Protein AF-0000000079083498 (afdb_homodimer)

Radius of gyration: 36.33 Å; Cα contacts (8 Å, |Δi|>4): 344; chains: 2; bounding box: 51×145×104 Å

Structure (mmCIF, N/CA/C/O backbone):
data_AF-0000000079083498-model_v1
#
loop_
_entity.id
_entity.type
_entity.pdbx_description
1 polymer 'Uncharacterized protein'
#
loop_
_atom_site.group_PDB
_atom_site.id
_atom_site.type_symbol
_atom_site.label_atom_id
_atom_site.label_alt_id
_atom_site.label_comp_id
_atom_site.label_asym_id
_atom_site.label_entity_id
_atom_site.label_seq_id
_atom_site.pdbx_PDB_ins_code
_atom_site.Cartn_x
_atom_site.Cartn_y
_atom_site.Cartn_z
_atom_site.occupancy
_atom_site.B_iso_or_equiv
_atom_site.auth_seq_id
_atom_site.auth_comp_id
_atom_site.auth_asym_id
_atom_site.auth_atom_id
_atom_site.pdbx_PDB_model_num
ATOM 1 N N . MET A 1 1 ? -8.578 -81.062 51.438 1 26.62 1 MET A N 1
ATOM 2 C CA . MET A 1 1 ? -9.453 -81 50.25 1 26.62 1 MET A CA 1
ATOM 3 C C . MET A 1 1 ? -9.383 -79.625 49.562 1 26.62 1 MET A C 1
ATOM 5 O O . MET A 1 1 ? -9.828 -79.5 48.438 1 26.62 1 MET A O 1
ATOM 9 N N . ASN A 1 2 ? -9.086 -78.562 50.344 1 31.36 2 ASN A N 1
ATOM 10 C CA . ASN A 1 2 ? -9.75 -77.312 49.969 1 31.36 2 ASN A CA 1
ATOM 11 C C . ASN A 1 2 ? -9.039 -76.625 48.812 1 31.36 2 ASN A C 1
ATOM 13 O O . ASN A 1 2 ? -8.109 -75.875 49 1 31.36 2 ASN A O 1
ATOM 17 N N . VAL A 1 3 ? -8.711 -77.312 47.531 1 40.12 3 VAL A N 1
ATOM 18 C CA . VAL A 1 3 ? -8.086 -77.125 46.219 1 40.12 3 VAL A CA 1
ATOM 19 C C . VAL A 1 3 ? -8.922 -76.125 45.406 1 40.12 3 VAL A C 1
ATOM 21 O O . VAL A 1 3 ? -8.578 -75.812 44.281 1 40.12 3 VAL A O 1
ATOM 24 N N . VAL A 1 4 ? -10.273 -75.938 45.719 1 30.28 4 VAL A N 1
ATOM 25 C CA . VAL A 1 4 ? -11.305 -75.5 44.781 1 30.28 4 VAL A CA 1
ATOM 26 C C . VAL A 1 4 ? -11.109 -74.062 44.469 1 30.28 4 VAL A C 1
ATOM 28 O O . VAL A 1 4 ? -11.508 -73.562 43.406 1 30.28 4 VAL A O 1
ATOM 31 N N . ARG A 1 5 ? -10.766 -73.188 45.438 1 35.62 5 ARG A N 1
ATOM 32 C CA . ARG A 1 5 ? -11.141 -71.75 45.312 1 35.62 5 ARG A CA 1
ATOM 33 C C . ARG A 1 5 ? -10.336 -71.062 44.219 1 35.62 5 ARG A C 1
ATOM 35 O O . ARG A 1 5 ? -10.453 -69.875 44.031 1 35.62 5 ARG A O 1
ATOM 42 N N . ILE A 1 6 ? -9.266 -71.75 43.75 1 33.59 6 ILE A N 1
ATOM 43 C CA . ILE A 1 6 ? -8.289 -71 42.938 1 33.59 6 ILE A CA 1
ATOM 44 C C . ILE A 1 6 ? -8.906 -70.625 41.594 1 33.59 6 ILE A C 1
ATOM 46 O O . ILE A 1 6 ? -8.375 -69.75 40.906 1 33.59 6 ILE A O 1
ATOM 50 N N . ARG A 1 7 ? -9.961 -71.5 41.156 1 30.45 7 ARG A N 1
ATOM 51 C CA . ARG A 1 7 ? -10.234 -71.5 39.719 1 30.45 7 ARG A CA 1
ATOM 52 C C . ARG A 1 7 ? -10.945 -70.25 39.281 1 30.45 7 ARG A C 1
ATOM 54 O O . ARG A 1 7 ? -11.031 -69.938 38.094 1 30.45 7 ARG A O 1
ATOM 61 N N . HIS A 1 8 ? -11.773 -69.75 40.25 1 34.97 8 HIS A N 1
ATOM 62 C CA . HIS A 1 8 ? -12.812 -68.875 39.688 1 34.97 8 HIS A CA 1
ATOM 63 C C . HIS A 1 8 ? -12.211 -67.562 39.094 1 34.97 8 HIS A C 1
ATOM 65 O O . HIS A 1 8 ? -12.938 -66.75 38.594 1 34.97 8 HIS A O 1
ATOM 71 N N . ILE A 1 9 ? -10.961 -67.312 39.375 1 37.31 9 ILE A N 1
ATOM 72 C CA . ILE A 1 9 ? -10.5 -65.938 39.094 1 37.31 9 ILE A CA 1
ATOM 73 C C . ILE A 1 9 ? -10.523 -65.688 37.594 1 37.31 9 ILE A C 1
ATOM 75 O O . ILE A 1 9 ? -10.398 -64.562 37.125 1 37.31 9 ILE A O 1
ATOM 79 N N . MET A 1 10 ? -10.602 -66.812 36.781 1 35.62 10 MET A N 1
ATOM 80 C CA . MET A 1 10 ? -10.203 -66.625 35.406 1 35.62 10 MET A CA 1
ATOM 81 C C . MET A 1 10 ? -11.242 -65.812 34.656 1 35.62 10 MET A C 1
ATOM 83 O O . MET A 1 10 ? -10.945 -65.25 33.594 1 35.62 10 MET A O 1
ATOM 87 N N . GLU A 1 11 ? -12.578 -66.062 34.969 1 35.19 11 GLU A N 1
ATOM 88 C CA . GLU A 1 11 ? -13.523 -65.812 33.875 1 35.19 11 GLU A CA 1
ATOM 89 C C . GLU A 1 11 ? -13.633 -64.312 33.625 1 35.19 11 GLU A C 1
ATOM 91 O O . GLU A 1 11 ? -14 -63.875 32.5 1 35.19 11 GLU A O 1
ATOM 96 N N . MET A 1 12 ? -13.523 -63.531 34.625 1 32.88 12 MET A N 1
ATOM 97 C CA . MET A 1 12 ? -14.164 -62.25 34.438 1 32.88 12 MET A CA 1
ATOM 98 C C . MET A 1 12 ? -13.406 -61.438 33.406 1 32.88 12 MET A C 1
ATOM 100 O O . MET A 1 12 ? -13.758 -60.281 33.125 1 32.88 12 MET A O 1
ATOM 104 N N . ARG A 1 13 ? -12.156 -61.75 33.125 1 33.09 13 ARG A N 1
ATOM 105 C CA . ARG A 1 13 ? -11.461 -60.719 32.375 1 33.09 13 ARG A CA 1
ATOM 106 C C . ARG A 1 13 ? -12.078 -60.531 31 1 33.09 13 ARG A C 1
ATOM 108 O O . ARG A 1 13 ? -11.609 -59.719 30.203 1 33.09 13 ARG A O 1
ATOM 115 N N . ARG A 1 14 ? -12.883 -61.594 30.625 1 33.03 14 ARG A N 1
ATOM 116 C CA . ARG A 1 14 ? -13.156 -61.594 29.188 1 33.03 14 ARG A CA 1
ATOM 117 C C . ARG A 1 14 ? -13.859 -60.312 28.75 1 33.03 14 ARG A C 1
ATOM 119 O O . ARG A 1 14 ? -13.914 -60 27.562 1 33.03 14 ARG A O 1
ATOM 126 N N . ALA A 1 15 ? -14.812 -59.844 29.703 1 33.03 15 ALA A N 1
ATOM 127 C CA . ALA A 1 15 ? -15.859 -59.125 28.984 1 33.03 15 ALA A CA 1
ATOM 128 C C . ALA A 1 15 ? -15.273 -57.969 28.172 1 33.03 15 ALA A C 1
ATOM 130 O O . ALA A 1 15 ? -15.672 -57.75 27.016 1 33.03 15 ALA A O 1
ATOM 131 N N . SER A 1 16 ? -15.07 -56.875 28.891 1 31.83 16 SER A N 1
ATOM 132 C CA . SER A 1 16 ? -15.555 -55.625 28.312 1 31.83 16 SER A CA 1
ATOM 133 C C . SER A 1 16 ? -14.703 -55.219 27.125 1 31.83 16 SER A C 1
ATOM 135 O O . SER A 1 16 ? -13.594 -54.688 27.297 1 31.83 16 SER A O 1
ATOM 137 N N . LYS A 1 17 ? -14.398 -56.094 26.219 1 32.5 17 LYS A N 1
ATOM 138 C CA . LYS A 1 17 ? -13.742 -55.719 24.969 1 32.5 17 LYS A CA 1
ATOM 139 C C . LYS A 1 17 ? -14.398 -54.469 24.359 1 32.5 17 LYS A C 1
ATOM 141 O O . LYS A 1 17 ? -15.531 -54.531 23.891 1 32.5 17 LYS A O 1
ATOM 146 N N . ALA A 1 18 ? -14.461 -53.344 25.172 1 40.38 18 ALA A N 1
ATOM 147 C CA . ALA A 1 18 ? -14.992 -52.156 24.5 1 40.38 18 ALA A CA 1
ATOM 148 C C . ALA A 1 18 ? -14.516 -52.094 23.047 1 40.38 18 ALA A C 1
ATOM 150 O O . ALA A 1 18 ? -13.414 -52.562 22.734 1 40.38 18 ALA A O 1
ATOM 151 N N . PRO A 1 19 ? -15.484 -52.219 22.047 1 39.81 19 PRO A N 1
ATOM 152 C CA . PRO A 1 19 ? -15.195 -52.125 20.625 1 39.81 19 PRO A CA 1
ATOM 153 C C . PRO A 1 19 ? -14.156 -51.062 20.281 1 39.81 19 PRO A C 1
ATOM 155 O O . PRO A 1 19 ? -13.961 -50.125 21.062 1 39.81 19 PRO A O 1
ATOM 158 N N . PRO A 1 20 ? -13.141 -51.5 19.5 1 41.72 20 PRO A N 1
ATOM 159 C CA . PRO A 1 20 ? -12.094 -50.594 19 1 41.72 20 PRO A CA 1
ATOM 160 C C . PRO A 1 20 ? -12.617 -49.219 18.641 1 41.72 20 PRO A C 1
ATOM 162 O O . PRO A 1 20 ? -13.742 -49.094 18.141 1 41.72 20 PRO A O 1
ATOM 165 N N . LEU A 1 21 ? -12.453 -48.188 19.656 1 43.69 21 LEU A N 1
ATOM 166 C CA . LEU A 1 21 ? -12.68 -46.781 19.344 1 43.69 21 LEU A CA 1
ATOM 167 C C . LEU A 1 21 ? -12.367 -46.5 17.875 1 43.69 21 LEU A C 1
ATOM 169 O O . LEU A 1 21 ? -11.367 -47 17.344 1 43.69 21 LEU A O 1
ATOM 173 N N . LEU A 1 22 ? -13.484 -46.656 16.984 1 40.31 22 LEU A N 1
ATOM 174 C CA . LEU A 1 22 ? -13.344 -46.219 15.602 1 40.31 22 LEU A CA 1
ATOM 175 C C . LEU A 1 22 ? -12.352 -45.062 15.492 1 40.31 22 LEU A C 1
ATOM 177 O O . LEU A 1 22 ? -12.25 -44.219 16.406 1 40.31 22 LEU A O 1
ATOM 181 N N . PRO A 1 23 ? -11.219 -45.344 14.812 1 40.56 23 PRO A N 1
ATOM 182 C CA . PRO A 1 23 ? -10.266 -44.281 14.609 1 40.56 23 PRO A CA 1
ATOM 183 C C . PRO A 1 23 ? -10.945 -42.906 14.3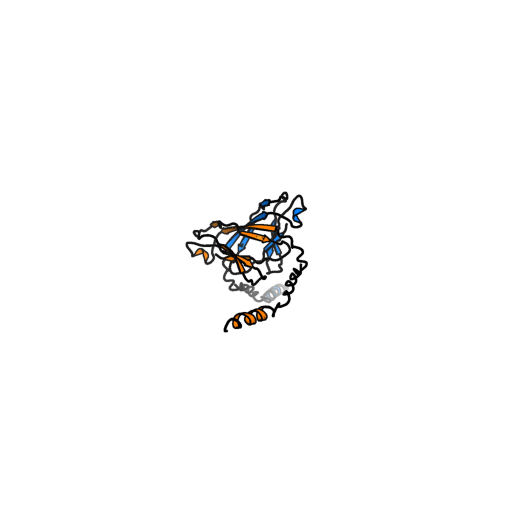75 1 40.56 23 PRO A C 1
ATOM 185 O O . PRO A 1 23 ? -12.086 -42.875 13.906 1 40.56 23 PRO A O 1
ATOM 188 N N . PRO A 1 24 ? -10.766 -41.906 15.352 1 41.75 24 PRO A N 1
ATOM 189 C CA . PRO A 1 24 ? -11.344 -40.594 14.992 1 41.75 24 PRO A CA 1
ATOM 190 C C . PRO A 1 24 ? -11.32 -40.344 13.492 1 41.75 24 PRO A C 1
ATOM 192 O O . PRO A 1 24 ? -10.461 -40.875 12.781 1 41.75 24 PRO A O 1
ATOM 195 N N . LYS A 1 25 ? -12.477 -40.281 12.789 1 36.28 25 LYS A N 1
ATOM 196 C CA . LYS A 1 25 ? -12.594 -39.781 11.414 1 36.28 25 LYS A CA 1
ATOM 197 C C . LYS A 1 25 ? -11.531 -38.75 11.102 1 36.28 25 LYS A C 1
ATOM 199 O O . LYS A 1 25 ? -11.328 -37.812 11.891 1 36.28 25 LYS A O 1
ATOM 204 N N . LEU A 1 26 ? -10.492 -39.188 10.367 1 35.59 26 LEU A N 1
ATOM 205 C CA . LEU A 1 26 ? -9.664 -38.156 9.727 1 35.59 26 LEU A CA 1
ATOM 206 C C . LEU A 1 26 ? -10.484 -36.906 9.398 1 35.59 26 LEU A C 1
ATOM 208 O O . LEU A 1 26 ? -11.562 -37 8.812 1 35.59 26 LEU A O 1
ATOM 212 N N . LYS A 1 27 ? -10.711 -36.062 10.422 1 34.84 27 LYS A N 1
ATOM 213 C CA . LYS A 1 27 ? -11.18 -34.75 10.008 1 34.84 27 LYS A CA 1
ATOM 214 C C . LYS A 1 27 ? -10.828 -34.5 8.547 1 34.84 27 LYS A C 1
ATOM 216 O O . LYS A 1 27 ? -9.664 -34.562 8.156 1 34.84 27 LYS A O 1
ATOM 221 N N . ASN A 1 28 ? -11.625 -35.094 7.656 1 30.83 28 ASN A N 1
ATOM 222 C CA . ASN A 1 28 ? -11.578 -34.562 6.301 1 30.83 28 ASN A CA 1
ATOM 223 C C . ASN A 1 28 ? -11.102 -33.125 6.289 1 30.83 28 ASN A C 1
ATOM 225 O O . ASN A 1 28 ? -11.656 -32.281 7 1 30.83 28 ASN A O 1
ATOM 229 N N . CYS A 1 29 ? -9.883 -33.031 6.387 1 34.56 29 CYS A N 1
ATOM 230 C CA . CYS A 1 29 ? -9.422 -31.734 5.926 1 34.56 29 CYS A CA 1
ATOM 231 C C . CYS A 1 29 ? -10.398 -31.141 4.918 1 34.56 29 CYS A C 1
ATOM 233 O O . CYS A 1 29 ? -10.57 -31.672 3.824 1 34.56 29 CYS A O 1
ATOM 235 N N . ASP A 1 30 ? -11.805 -31.062 5.141 1 32.91 30 ASP A N 1
ATOM 236 C CA . ASP A 1 30 ? -12.477 -30.078 4.301 1 32.91 30 ASP A CA 1
ATOM 237 C C . ASP A 1 30 ? -11.461 -29.188 3.58 1 32.91 30 ASP A C 1
ATOM 239 O O . ASP A 1 30 ? -10.82 -28.328 4.199 1 32.91 30 ASP A O 1
ATOM 243 N N . SER A 1 31 ? -10.562 -29.75 2.916 1 34.78 31 SER A N 1
ATOM 244 C CA . SER A 1 31 ? -9.828 -29.219 1.774 1 34.78 31 SER A CA 1
ATOM 245 C C . SER A 1 31 ? -10.633 -28.156 1.039 1 34.78 31 SER A C 1
ATOM 247 O O . SER A 1 31 ? -11.484 -28.484 0.211 1 34.78 31 SER A O 1
ATOM 249 N N . SER A 1 32 ? -11.719 -27.625 1.645 1 36.66 32 SER A N 1
ATOM 250 C CA . SER A 1 32 ? -12.258 -26.422 1.021 1 36.66 32 SER A CA 1
ATOM 251 C C . SER A 1 32 ? -11.375 -25.953 -0.131 1 36.66 32 SER A C 1
ATOM 253 O O . SER A 1 32 ? -10.148 -25.938 -0.012 1 36.66 32 SER A O 1
ATOM 255 N N . ASP A 1 33 ? -11.648 -26.375 -1.291 1 39.56 33 ASP A N 1
ATOM 256 C CA . ASP A 1 33 ? -11.18 -25.906 -2.596 1 39.56 33 ASP A CA 1
ATOM 257 C C . ASP A 1 33 ? -10.445 -24.578 -2.479 1 39.56 33 ASP A C 1
ATOM 259 O O . ASP A 1 33 ? -11.055 -23.516 -2.604 1 39.56 33 ASP A O 1
ATOM 263 N N . ARG A 1 34 ? -10.141 -24.297 -1.425 1 43.47 34 ARG A N 1
ATOM 264 C CA . ARG A 1 34 ? -9.172 -23.203 -1.295 1 43.47 34 ARG A CA 1
ATOM 265 C C . ARG A 1 34 ? -8.188 -23.219 -2.459 1 43.47 34 ARG A C 1
ATOM 267 O O . ARG A 1 34 ? -7.176 -23.922 -2.422 1 43.47 34 ARG A O 1
ATOM 274 N N . ARG A 1 35 ? -8.68 -23.703 -3.555 1 46.38 35 ARG A N 1
ATOM 275 C CA . ARG A 1 35 ? -7.84 -23.328 -4.684 1 46.38 35 ARG A CA 1
ATOM 276 C C . ARG A 1 35 ? -6.723 -22.391 -4.242 1 46.38 35 ARG A C 1
ATOM 278 O O . ARG A 1 35 ? -6.992 -21.312 -3.682 1 46.38 35 ARG A O 1
ATOM 285 N N . SER A 1 36 ? -5.793 -23.031 -3.316 1 57.19 36 SER A N 1
ATOM 286 C CA . SER A 1 36 ? -4.574 -22.359 -2.902 1 57.19 36 SER A CA 1
ATOM 287 C C . SER A 1 36 ? -4.375 -21.062 -3.678 1 57.19 36 SER A C 1
ATOM 289 O O . SER A 1 36 ? -3.936 -21.078 -4.828 1 57.19 36 SER A O 1
ATOM 291 N N . ALA A 1 37 ? -5.387 -20.312 -3.406 1 69.94 37 ALA A N 1
ATOM 292 C CA . ALA A 1 37 ? -5.25 -19.031 -4.09 1 69.94 37 ALA A CA 1
ATOM 293 C C . ALA A 1 37 ? -3.781 -18.625 -4.211 1 69.94 37 ALA A C 1
ATOM 295 O O . ALA A 1 37 ? -3.014 -18.766 -3.258 1 69.94 37 ALA A O 1
ATOM 296 N N . ILE A 1 38 ? -3.279 -18.75 -5.27 1 83.25 38 ILE A N 1
ATOM 297 C CA . ILE A 1 38 ? -1.931 -18.297 -5.59 1 83.25 38 ILE A CA 1
ATOM 298 C C . ILE A 1 38 ? -1.66 -16.953 -4.91 1 83.25 38 ILE A C 1
ATOM 300 O O . ILE A 1 38 ? -2.465 -16.031 -5.016 1 83.25 38 ILE A O 1
ATOM 304 N N . LYS A 1 39 ? -0.786 -17.062 -3.947 1 88.94 39 LYS A N 1
ATOM 305 C CA . LYS A 1 39 ? -0.353 -15.836 -3.277 1 88.94 39 LYS A CA 1
ATOM 306 C C . LYS A 1 39 ? 1.054 -15.438 -3.717 1 88.94 39 LYS A C 1
ATOM 308 O O . LYS A 1 39 ? 1.92 -16.297 -3.896 1 88.94 39 LYS A O 1
ATOM 313 N N . ASP A 1 40 ? 1.193 -14.281 -3.994 1 92.44 40 ASP A N 1
ATOM 314 C CA . ASP A 1 40 ? 2.51 -13.695 -4.234 1 92.44 40 ASP A CA 1
ATOM 315 C C . ASP A 1 40 ? 3.012 -12.945 -3 1 92.44 40 ASP A C 1
ATOM 317 O O . ASP A 1 40 ? 2.244 -12.688 -2.07 1 92.44 40 ASP A O 1
ATOM 321 N N . ILE A 1 41 ? 4.277 -12.75 -2.945 1 94.5 41 ILE A N 1
ATOM 322 C CA . ILE A 1 41 ? 4.824 -11.938 -1.866 1 94.5 41 ILE A CA 1
ATOM 323 C C . ILE A 1 41 ? 5.012 -10.5 -2.346 1 94.5 41 ILE A C 1
ATOM 325 O O . ILE A 1 41 ? 5.715 -10.25 -3.328 1 94.5 41 ILE A O 1
ATOM 329 N N . LEU A 1 42 ? 4.375 -9.578 -1.701 1 95.88 42 LEU A N 1
ATOM 330 C CA . LEU A 1 42 ? 4.445 -8.156 -2.012 1 95.88 42 LEU A CA 1
ATOM 331 C C . LEU A 1 42 ? 5.238 -7.402 -0.948 1 95.88 42 LEU A C 1
ATOM 333 O O . LEU A 1 42 ? 4.887 -7.438 0.234 1 95.88 42 LEU A O 1
ATOM 337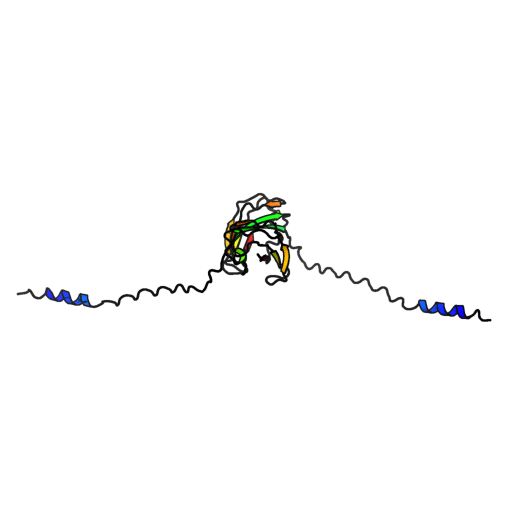 N N . ASP A 1 43 ? 6.34 -6.809 -1.335 1 96.62 43 ASP A N 1
ATOM 338 C CA . ASP A 1 43 ? 7.109 -5.906 -0.484 1 96.62 43 ASP A CA 1
ATOM 339 C C . ASP A 1 43 ? 6.703 -4.453 -0.713 1 96.62 43 ASP A C 1
ATOM 341 O O . ASP A 1 43 ? 6.668 -3.984 -1.854 1 96.62 43 ASP A O 1
ATOM 345 N N . ILE A 1 44 ? 6.422 -3.75 0.352 1 97.5 44 ILE A N 1
ATOM 346 C CA . ILE A 1 44 ? 5.934 -2.375 0.313 1 97.5 44 ILE A CA 1
ATOM 347 C C . ILE A 1 44 ? 6.902 -1.464 1.062 1 97.5 44 ILE A C 1
ATOM 349 O O . ILE A 1 44 ? 7.16 -1.661 2.252 1 97.5 44 ILE A O 1
ATOM 353 N N . HIS A 1 45 ? 7.418 -0.572 0.38 1 96.94 45 HIS A N 1
ATOM 354 C CA . HIS A 1 45 ? 8.195 0.508 0.974 1 96.94 45 HIS A CA 1
ATOM 355 C C . HIS A 1 45 ? 7.414 1.816 0.974 1 96.94 45 HIS A C 1
ATOM 357 O O . HIS A 1 45 ? 6.84 2.201 -0.047 1 96.94 45 HIS A O 1
ATOM 363 N N . LEU A 1 46 ? 7.418 2.498 2.094 1 97 46 LEU A N 1
ATOM 364 C CA . LEU A 1 46 ? 6.621 3.713 2.24 1 97 46 LEU A CA 1
ATOM 365 C C . LEU A 1 46 ? 7.516 4.914 2.525 1 97 46 LEU A C 1
ATOM 367 O O . LEU A 1 46 ? 8.492 4.805 3.27 1 97 46 LEU A O 1
ATOM 371 N N . SER A 1 47 ? 7.16 5.973 1.974 1 96.19 47 SER A N 1
ATOM 372 C CA . SER A 1 47 ? 7.738 7.266 2.334 1 96.19 47 SER A CA 1
ATOM 373 C C . SER A 1 47 ? 6.664 8.344 2.434 1 96.19 47 SER A C 1
ATOM 375 O O . SER A 1 47 ? 5.684 8.32 1.684 1 96.19 47 SER A O 1
ATOM 377 N N . LEU A 1 48 ? 6.898 9.227 3.309 1 94.38 48 LEU A N 1
ATOM 378 C CA . LEU A 1 48 ? 5.957 10.32 3.518 1 94.38 48 LEU A CA 1
ATOM 379 C C . LEU A 1 48 ? 6.613 11.664 3.227 1 94.38 48 LEU A C 1
ATOM 381 O O . LEU A 1 48 ? 7.777 11.875 3.576 1 94.38 48 LEU A O 1
ATOM 385 N N . ARG A 1 49 ? 5.801 12.445 2.592 1 89.88 49 ARG A N 1
ATOM 386 C CA . ARG A 1 49 ? 6.242 13.82 2.363 1 89.88 49 ARG A CA 1
ATOM 387 C C . ARG A 1 49 ? 5.188 14.812 2.826 1 89.88 49 ARG A C 1
ATOM 389 O O . ARG A 1 49 ? 4.004 14.484 2.914 1 89.88 49 ARG A O 1
ATOM 396 N N . ASN A 1 50 ? 5.723 15.914 3.246 1 83.38 50 ASN A N 1
ATOM 397 C CA . ASN A 1 50 ? 4.859 17.016 3.631 1 83.38 50 ASN A CA 1
ATOM 398 C C . ASN A 1 50 ? 3.826 16.594 4.672 1 83.38 50 ASN A C 1
ATOM 400 O O . ASN A 1 50 ? 2.627 16.812 4.484 1 83.38 50 ASN A O 1
ATOM 404 N N . ILE A 1 51 ? 4.383 16.062 5.703 1 85.75 51 ILE A N 1
ATOM 405 C CA . ILE A 1 51 ? 3.477 15.562 6.734 1 85.75 51 ILE A CA 1
ATOM 406 C C . ILE A 1 51 ? 2.764 16.734 7.402 1 85.75 51 ILE A C 1
ATOM 408 O O . ILE A 1 51 ? 3.408 17.672 7.898 1 85.75 51 ILE A O 1
ATOM 412 N N . ARG A 1 52 ? 1.558 16.688 7.441 1 84.12 52 ARG A N 1
ATOM 413 C CA . ARG A 1 52 ? 0.736 17.75 8.008 1 84.12 52 ARG A CA 1
ATOM 414 C C . ARG A 1 52 ? -0.197 17.219 9.086 1 84.12 52 ARG A C 1
ATOM 416 O O . ARG A 1 52 ? -0.742 17.984 9.883 1 84.12 52 ARG A O 1
ATOM 423 N N . SER A 1 53 ? -0.34 15.945 9.086 1 83.5 53 SER A N 1
ATOM 424 C CA . SER A 1 53 ? -1.228 15.328 10.062 1 83.5 53 SER A CA 1
ATOM 425 C C . SER A 1 53 ? -0.707 15.531 11.484 1 83.5 53 SER A C 1
ATOM 427 O O . SER A 1 53 ? 0.272 16.25 11.695 1 83.5 53 SER A O 1
ATOM 429 N N . ASP A 1 54 ? -1.425 14.969 12.422 1 81.19 54 ASP A N 1
ATOM 430 C CA . ASP A 1 54 ? -1.066 15.078 13.828 1 81.19 54 ASP A CA 1
ATOM 431 C C . ASP A 1 54 ? 0.365 14.602 14.07 1 81.19 54 ASP A C 1
ATOM 433 O O . ASP A 1 54 ? 0.993 14.992 15.062 1 81.19 54 ASP A O 1
ATOM 437 N N . ALA A 1 55 ? 0.835 13.844 13.133 1 82 55 ALA A N 1
ATOM 438 C CA . ALA A 1 55 ? 2.199 13.336 13.25 1 82 55 ALA A CA 1
ATOM 439 C C . ALA A 1 55 ? 3.217 14.469 13.141 1 82 55 ALA A C 1
ATOM 441 O O . ALA A 1 55 ? 4.344 14.344 13.625 1 82 55 ALA A O 1
ATOM 442 N N . ALA A 1 56 ? 2.807 15.477 12.547 1 85.88 56 ALA A N 1
ATOM 443 C CA . ALA A 1 56 ? 3.711 16.594 12.305 1 85.88 56 ALA A CA 1
ATOM 444 C C . ALA A 1 56 ? 4.133 17.25 13.617 1 85.88 56 ALA A C 1
ATOM 446 O O . ALA A 1 56 ? 5.176 17.906 13.688 1 85.88 56 ALA A O 1
ATOM 447 N N . LEU A 1 57 ? 3.365 17.047 14.594 1 87.88 57 LEU A N 1
ATOM 448 C CA . LEU A 1 57 ? 3.578 17.75 15.852 1 87.88 57 LEU A CA 1
ATOM 449 C C . LEU A 1 57 ? 4.547 16.984 16.75 1 87.88 57 LEU A C 1
ATOM 451 O O . LEU A 1 57 ? 5.02 17.516 17.75 1 87.88 57 LEU A O 1
ATOM 455 N N . SER A 1 58 ? 4.887 15.797 16.344 1 90.5 58 SER A N 1
ATOM 456 C CA . SER A 1 58 ? 5.746 14.953 17.156 1 90.5 58 SER A CA 1
ATOM 457 C C . SER A 1 58 ? 7.199 15.031 16.703 1 90.5 58 SER A C 1
ATOM 459 O O . SER A 1 58 ? 7.477 15.102 15.508 1 90.5 58 SER A O 1
ATOM 461 N N . LYS A 1 59 ? 8.109 15.008 17.672 1 92.75 59 LYS A N 1
ATOM 462 C CA . LYS A 1 59 ? 9.539 15.016 17.359 1 92.75 59 LYS A CA 1
ATOM 463 C C . LYS A 1 59 ? 9.977 13.672 16.781 1 92.75 59 LYS A C 1
ATOM 465 O O . LYS A 1 59 ? 10.938 13.609 16.016 1 92.75 59 LYS A O 1
ATOM 470 N N . SER A 1 60 ? 9.273 12.664 17.188 1 94.44 60 SER A N 1
ATOM 471 C CA . SER A 1 60 ? 9.586 11.32 16.734 1 94.44 60 SER A CA 1
ATOM 472 C C . SER A 1 60 ? 8.328 10.531 16.422 1 94.44 60 SER A C 1
ATOM 474 O O . SER A 1 60 ? 7.262 10.797 16.984 1 94.44 60 SER A O 1
ATOM 476 N N . LEU A 1 61 ? 8.523 9.664 15.5 1 94.19 61 LEU A N 1
ATOM 477 C CA . LEU A 1 61 ? 7.406 8.844 15.039 1 94.19 61 LEU A CA 1
ATOM 478 C C . LEU A 1 61 ? 7.793 7.375 14.977 1 94.19 61 LEU A C 1
ATOM 480 O O . LEU A 1 61 ? 8.977 7.035 15.055 1 94.19 61 LEU A O 1
ATOM 484 N N . MET A 1 62 ? 6.875 6.535 14.953 1 95.69 62 MET A N 1
ATOM 485 C CA . MET A 1 62 ? 6.965 5.125 14.594 1 95.69 62 MET A CA 1
ATOM 486 C C . MET A 1 62 ? 5.867 4.738 13.609 1 95.69 62 MET A C 1
ATOM 488 O O . MET A 1 62 ? 4.844 5.418 13.516 1 95.69 62 MET A O 1
ATOM 492 N N . CYS A 1 63 ? 6.156 3.77 12.883 1 95.69 63 CYS A N 1
ATOM 493 C CA . CYS A 1 63 ? 5.164 3.283 11.938 1 95.69 63 CYS A CA 1
ATOM 494 C C . CYS A 1 63 ? 4.734 1.86 12.273 1 95.69 63 CYS A C 1
ATOM 496 O O . CYS A 1 63 ? 5.578 0.988 12.492 1 95.69 63 CYS A O 1
ATOM 498 N N . LEU A 1 64 ? 3.477 1.634 12.398 1 97.19 64 LEU A N 1
ATOM 499 C CA . LEU A 1 64 ? 2.877 0.316 12.578 1 97.19 64 LEU A CA 1
ATOM 500 C C . LEU A 1 64 ? 2.096 -0.1 11.336 1 97.19 64 LEU A C 1
ATOM 502 O O . LEU A 1 64 ? 1.332 0.695 10.789 1 97.19 64 LEU A O 1
ATOM 506 N N . PHE A 1 65 ? 2.303 -1.295 10.914 1 97.81 65 PHE A N 1
ATOM 507 C CA . PHE A 1 65 ? 1.695 -1.852 9.711 1 97.81 65 PHE A CA 1
ATOM 508 C C . PHE A 1 65 ? 0.884 -3.098 10.039 1 97.81 65 PHE A C 1
ATOM 510 O O . PHE A 1 65 ? 1.418 -4.066 10.586 1 97.81 65 PHE A O 1
ATOM 517 N N . TYR A 1 66 ? -0.423 -2.992 9.68 1 97.25 66 TYR A N 1
ATOM 518 C CA . TYR A 1 66 ? -1.352 -4.062 10.016 1 97.25 66 TYR A CA 1
ATOM 519 C C . TYR A 1 66 ? -1.964 -4.672 8.766 1 97.25 66 TYR A C 1
ATOM 521 O O . TYR A 1 66 ? -2.109 -3.994 7.742 1 97.25 66 TYR A O 1
ATOM 529 N N . GLU A 1 67 ? -2.309 -5.852 8.789 1 96.75 67 GLU A N 1
ATOM 530 C CA . GLU A 1 67 ? -3.145 -6.527 7.805 1 96.75 67 GLU A CA 1
ATOM 531 C C . GLU A 1 67 ? -4.414 -7.078 8.445 1 96.75 67 GLU A C 1
ATOM 533 O O . GLU A 1 67 ? -4.391 -7.547 9.586 1 96.75 67 GLU A O 1
ATOM 538 N N . SER A 1 68 ? -5.477 -7.027 7.715 1 95.88 68 SER A N 1
ATOM 539 C CA . SER A 1 68 ? -6.715 -7.598 8.227 1 95.88 68 SER A CA 1
ATOM 540 C C . SER A 1 68 ? -6.781 -9.102 7.969 1 95.88 68 SER A C 1
ATOM 542 O O . SER A 1 68 ? -6.418 -9.562 6.887 1 95.88 68 SER A O 1
ATOM 544 N N . GLU A 1 69 ? -7.207 -9.789 8.938 1 91.25 69 GLU A N 1
ATOM 545 C CA . GLU A 1 69 ? -7.391 -11.227 8.789 1 91.25 69 GLU A CA 1
ATOM 546 C C . GLU A 1 69 ? -8.852 -11.57 8.547 1 91.25 69 GLU A C 1
ATOM 548 O O . GLU A 1 69 ? -9.188 -12.734 8.297 1 91.25 69 GLU A O 1
ATOM 553 N N . GLY A 1 70 ? -9.766 -10.609 8.641 1 86.12 70 GLY A N 1
ATOM 554 C CA . GLY A 1 70 ? -11.188 -10.906 8.547 1 86.12 70 GLY A CA 1
ATOM 555 C C . GLY A 1 70 ? -11.93 -9.961 7.625 1 86.12 70 GLY A C 1
ATOM 556 O O . GLY A 1 70 ? -13.141 -9.773 7.77 1 86.12 70 GLY A O 1
ATOM 557 N N . GLY A 1 71 ? -11.273 -9.242 6.812 1 85.44 71 GLY A N 1
ATOM 558 C CA . GLY A 1 71 ? -11.961 -8.32 5.922 1 85.44 71 GLY A CA 1
ATOM 559 C C . GLY A 1 71 ? -11.727 -6.867 6.273 1 85.44 71 GLY A C 1
ATOM 560 O O . GLY A 1 71 ? -10.641 -6.504 6.742 1 85.44 71 GLY A O 1
ATOM 561 N N . ARG A 1 72 ? -12.719 -5.984 6.156 1 84 72 ARG A N 1
ATOM 562 C CA . ARG A 1 72 ? -12.539 -4.535 6.215 1 84 72 ARG A CA 1
ATOM 563 C C . ARG A 1 72 ? -12.406 -4.059 7.656 1 84 72 ARG A C 1
ATOM 565 O O . ARG A 1 72 ? -11.789 -3.023 7.918 1 84 72 ARG A O 1
ATOM 572 N N . ASN A 1 73 ? -13 -4.883 8.508 1 85.56 73 ASN A N 1
ATOM 573 C CA . ASN A 1 73 ? -13.039 -4.375 9.875 1 85.56 73 ASN A CA 1
ATOM 574 C C . ASN A 1 73 ? -12.117 -5.168 10.797 1 85.56 73 ASN A C 1
ATOM 576 O O . ASN A 1 73 ? -12.164 -5.012 12.016 1 85.56 73 ASN A O 1
ATOM 580 N N . GLY A 1 74 ? -11.281 -5.949 10.227 1 88.44 74 GLY A N 1
ATOM 581 C CA . GLY A 1 74 ? -10.367 -6.73 11.047 1 88.44 74 GLY A CA 1
ATOM 582 C C . GLY A 1 74 ? -10.836 -8.156 11.273 1 88.44 74 GLY A C 1
ATOM 583 O O . GLY A 1 74 ? -11.648 -8.68 10.5 1 88.44 74 GLY A O 1
ATOM 584 N N . PRO A 1 75 ? -10.461 -8.852 12.414 1 95.56 75 PRO A N 1
ATOM 585 C CA . PRO A 1 75 ? -9.414 -8.359 13.32 1 95.56 75 PRO A CA 1
ATOM 586 C C . PRO A 1 75 ? -8.125 -7.988 12.586 1 95.56 75 PRO A C 1
ATOM 588 O O . PRO A 1 75 ? -7.855 -8.516 11.5 1 95.56 75 PRO A O 1
ATOM 591 N N . TRP A 1 76 ? -7.336 -7.035 13.195 1 95.75 76 TRP A N 1
ATOM 592 C CA . TRP A 1 76 ? -6.094 -6.52 12.625 1 95.75 76 TRP A CA 1
ATOM 593 C C . TRP A 1 76 ? -4.887 -7.234 13.219 1 95.75 76 TRP A C 1
ATOM 595 O O . TRP A 1 76 ? -4.797 -7.41 14.438 1 95.75 76 TRP A O 1
ATOM 605 N N . LYS A 1 77 ? -4.012 -7.66 12.367 1 97.12 77 LYS A N 1
ATOM 606 C CA . LYS A 1 77 ? -2.748 -8.289 12.75 1 97.12 77 LYS A CA 1
ATOM 607 C C . LYS A 1 77 ? -1.568 -7.359 12.477 1 97.12 77 LYS A C 1
ATOM 609 O O . LYS A 1 77 ? -1.386 -6.891 11.352 1 97.12 77 LYS A O 1
ATOM 614 N N . LEU A 1 78 ? -0.765 -7.152 13.531 1 97.25 78 LEU A N 1
ATOM 615 C CA . LEU A 1 78 ? 0.457 -6.375 13.352 1 97.25 78 LEU A CA 1
ATOM 616 C C . LEU A 1 78 ? 1.486 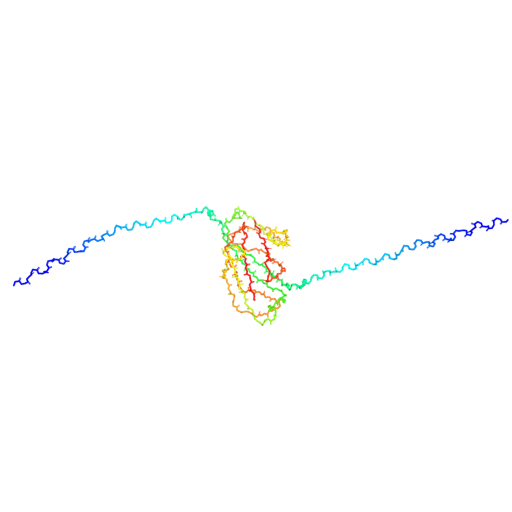-7.16 12.539 1 97.25 78 LEU A C 1
ATOM 618 O O . LEU A 1 78 ? 1.926 -8.234 12.961 1 97.25 78 LEU A O 1
ATOM 622 N N . ILE A 1 79 ? 1.834 -6.59 11.422 1 96.31 79 ILE A N 1
ATOM 623 C CA . ILE A 1 79 ? 2.83 -7.234 10.57 1 96.31 79 ILE A CA 1
ATOM 624 C C . ILE A 1 79 ? 4.227 -6.754 10.961 1 96.31 79 ILE A C 1
ATOM 626 O O . ILE A 1 79 ? 5.156 -7.559 11.07 1 96.31 79 ILE A O 1
ATOM 630 N N . SER A 1 80 ? 4.34 -5.477 11.086 1 96.12 80 SER A N 1
ATOM 631 C CA . SER A 1 80 ? 5.641 -4.898 11.406 1 96.12 80 SER A CA 1
ATOM 632 C C . SER A 1 80 ? 5.492 -3.541 12.086 1 96.12 80 SER A C 1
ATOM 634 O O . SER A 1 80 ? 4.547 -2.801 11.812 1 96.12 80 SER A O 1
ATOM 636 N N . GLY A 1 81 ? 6.402 -3.262 13.008 1 95.44 81 GLY A N 1
ATOM 637 C CA . GLY A 1 81 ? 6.598 -1.957 13.625 1 95.44 81 GLY A CA 1
ATOM 638 C C . GLY A 1 81 ? 8.031 -1.469 13.539 1 95.44 81 GLY A C 1
ATOM 639 O O . GLY A 1 81 ? 8.969 -2.236 13.766 1 95.44 81 GLY A O 1
ATOM 640 N N . THR A 1 82 ? 8.094 -0.265 13.07 1 96.12 82 THR A N 1
ATOM 641 C CA . THR A 1 82 ? 9.445 0.271 13 1 96.12 82 THR A CA 1
ATOM 642 C C . THR A 1 82 ? 9.93 0.707 14.375 1 96.12 82 THR A C 1
ATOM 644 O O . THR A 1 82 ? 9.133 0.872 15.297 1 96.12 82 THR A O 1
ATOM 647 N N . ASP A 1 83 ? 11.211 0.857 14.461 1 95.31 83 ASP A N 1
ATOM 648 C CA . ASP A 1 83 ? 11.742 1.659 15.562 1 95.31 83 ASP A CA 1
ATOM 649 C C . ASP A 1 83 ? 11.328 3.121 15.422 1 95.31 83 ASP A C 1
ATOM 651 O O . ASP A 1 83 ? 10.836 3.537 14.375 1 95.31 83 ASP A O 1
ATOM 655 N N . THR A 1 84 ? 11.391 3.84 16.516 1 95.56 84 THR A N 1
ATOM 656 C CA . THR A 1 84 ? 11.125 5.273 16.469 1 95.56 84 THR A CA 1
ATOM 657 C C . THR A 1 84 ? 12.125 5.98 15.57 1 95.56 84 THR A C 1
ATOM 659 O O . THR A 1 84 ? 13.312 5.633 15.555 1 95.56 84 THR A O 1
ATOM 662 N N . PHE A 1 85 ? 11.711 6.949 14.789 1 94.12 85 PHE A N 1
ATOM 663 C CA . PHE A 1 85 ? 12.555 7.762 13.922 1 94.12 85 PHE A CA 1
ATOM 664 C C . PHE A 1 85 ? 12.195 9.234 14.047 1 94.12 85 PHE A C 1
ATOM 666 O O . PHE A 1 85 ? 11.078 9.578 14.43 1 94.12 85 PHE A O 1
ATOM 673 N N . PRO A 1 86 ? 13.117 10.07 13.844 1 92.69 86 PRO A N 1
ATOM 674 C CA . PRO A 1 86 ? 12.828 11.5 13.945 1 92.69 86 PRO A CA 1
ATOM 675 C C . PRO A 1 86 ? 11.812 11.969 12.898 1 92.69 86 PRO A C 1
ATOM 677 O O . PRO A 1 86 ? 11.812 11.477 11.766 1 92.69 86 PRO A O 1
ATOM 680 N N . ASN A 1 87 ? 11.008 12.812 13.336 1 90.56 87 ASN A N 1
ATOM 681 C CA . ASN A 1 87 ? 10.062 13.453 12.422 1 90.56 87 ASN A CA 1
ATOM 682 C C . ASN A 1 87 ? 10.734 14.539 11.594 1 90.56 87 ASN A C 1
ATOM 684 O O . ASN A 1 87 ? 11.477 15.359 12.125 1 90.56 87 ASN A O 1
ATOM 688 N N . CYS A 1 88 ? 10.43 14.477 10.25 1 86.88 88 CYS A N 1
ATOM 689 C CA . CYS A 1 88 ? 10.938 15.453 9.297 1 86.88 88 CYS A CA 1
ATOM 690 C C . CYS A 1 88 ? 9.898 15.758 8.219 1 86.88 88 CYS A C 1
ATOM 692 O O . CYS A 1 88 ? 8.797 15.219 8.25 1 86.88 88 CYS A O 1
ATOM 694 N N . SER A 1 89 ? 10.211 16.766 7.461 1 84.81 89 SER A N 1
ATOM 695 C CA . SER A 1 89 ? 9.312 17.156 6.379 1 84.81 89 SER A CA 1
ATOM 696 C C . SER A 1 89 ? 9.133 16.031 5.371 1 84.81 89 SER A C 1
ATOM 698 O O . SER A 1 89 ? 8.078 15.891 4.754 1 84.81 89 SER A O 1
ATOM 700 N N . ALA A 1 90 ? 10.203 15.266 5.199 1 89.19 90 ALA A N 1
ATOM 701 C CA . ALA A 1 90 ? 10.172 14.086 4.34 1 89.19 90 ALA A CA 1
ATOM 702 C C . ALA A 1 90 ? 10.734 12.859 5.066 1 89.19 90 ALA A C 1
ATOM 704 O O . ALA A 1 90 ? 11.859 12.891 5.566 1 89.19 90 ALA A O 1
ATOM 705 N N . ILE A 1 91 ? 9.883 11.836 5.094 1 93 91 ILE A N 1
ATOM 706 C CA . ILE A 1 91 ? 10.25 10.672 5.887 1 93 91 ILE A CA 1
ATOM 707 C C . ILE A 1 91 ? 10.297 9.43 4.996 1 93 91 ILE A C 1
ATOM 709 O O . ILE A 1 91 ? 9.32 9.109 4.316 1 93 91 ILE A O 1
ATOM 713 N N . ASP A 1 92 ? 11.422 8.789 5.004 1 93.19 92 ASP A N 1
ATOM 714 C CA . ASP A 1 92 ? 11.523 7.434 4.473 1 93.19 92 ASP A CA 1
ATOM 715 C C . ASP A 1 92 ? 11.344 6.398 5.582 1 93.19 92 ASP A C 1
ATOM 717 O O . ASP A 1 92 ? 12.188 6.277 6.473 1 93.19 92 ASP A O 1
ATOM 721 N N . ILE A 1 93 ? 10.312 5.688 5.516 1 93.94 93 ILE A N 1
ATOM 722 C CA . ILE A 1 93 ? 10.07 4.688 6.551 1 93.94 93 ILE A CA 1
ATOM 723 C C . ILE A 1 93 ? 11.055 3.529 6.387 1 93.94 93 ILE A C 1
ATOM 725 O O . ILE A 1 93 ? 11.117 2.904 5.324 1 93.94 93 ILE A O 1
ATOM 729 N N . PRO A 1 94 ? 11.844 3.252 7.391 1 88.12 94 PRO A N 1
ATOM 730 C CA . PRO A 1 94 ? 12.992 2.357 7.25 1 88.12 94 PRO A CA 1
ATOM 731 C C . PRO A 1 94 ? 12.586 0.902 7.031 1 88.12 94 PRO A C 1
ATOM 733 O O . PRO A 1 94 ? 13.383 0.098 6.547 1 88.12 94 PRO A O 1
ATOM 736 N N . ASP A 1 95 ? 11.438 0.441 7.227 1 89.12 95 ASP A N 1
ATOM 737 C CA . ASP A 1 95 ? 11.078 -0.97 7.113 1 89.12 95 ASP A CA 1
ATOM 738 C C . ASP A 1 95 ? 10.398 -1.258 5.781 1 89.12 95 ASP A C 1
ATOM 740 O O . ASP A 1 95 ? 9.82 -0.358 5.164 1 89.12 95 ASP A O 1
ATOM 744 N N . VAL A 1 96 ? 10.672 -2.469 5.281 1 91.88 96 VAL A N 1
ATOM 745 C CA . VAL A 1 96 ? 9.883 -3.033 4.191 1 91.88 96 VAL A CA 1
ATOM 746 C C . VAL A 1 96 ? 8.773 -3.912 4.762 1 91.88 96 VAL A C 1
ATOM 748 O O . VAL A 1 96 ? 9.016 -4.734 5.648 1 91.88 96 VAL A O 1
ATOM 751 N N . PHE A 1 97 ? 7.613 -3.701 4.332 1 96.12 97 PHE A N 1
ATOM 752 C CA . PHE A 1 97 ? 6.48 -4.5 4.789 1 96.12 97 PHE A CA 1
ATOM 753 C C . PHE A 1 97 ? 6.133 -5.578 3.768 1 96.12 97 PHE A C 1
ATOM 755 O O . PHE A 1 97 ? 5.734 -5.27 2.643 1 96.12 97 PHE A O 1
ATOM 762 N N . SER A 1 98 ? 6.273 -6.797 4.215 1 96.56 98 SER A N 1
ATOM 763 C CA . SER A 1 98 ? 6.035 -7.918 3.312 1 96.56 98 SER A CA 1
ATOM 764 C C . SER A 1 98 ? 4.723 -8.625 3.643 1 96.56 98 SER A C 1
ATOM 766 O O . SER A 1 98 ? 4.484 -8.992 4.793 1 96.56 98 SER A O 1
ATOM 768 N N . ILE A 1 99 ? 3.932 -8.812 2.637 1 95.62 99 ILE A N 1
ATOM 769 C CA . ILE A 1 99 ? 2.666 -9.508 2.855 1 95.62 99 ILE A CA 1
ATOM 770 C C . ILE A 1 99 ? 2.447 -10.539 1.756 1 95.62 99 ILE A C 1
ATOM 772 O O . ILE A 1 99 ? 3.01 -10.43 0.665 1 95.62 99 ILE A O 1
ATOM 776 N N . GLU A 1 100 ? 1.703 -11.586 2.074 1 93.31 100 GLU A N 1
ATOM 777 C CA . GLU A 1 100 ? 1.133 -12.438 1.037 1 93.31 100 GLU A CA 1
ATOM 778 C C . GLU A 1 100 ? -0.043 -11.758 0.345 1 93.31 100 GLU A C 1
ATOM 780 O O . GLU A 1 100 ? -0.967 -11.281 1.007 1 93.31 100 GLU A O 1
ATOM 785 N N . TYR A 1 101 ? 0.028 -11.695 -0.921 1 92.06 101 TYR A N 1
ATOM 786 C CA . TYR A 1 101 ? -0.911 -10.852 -1.656 1 92.06 101 TYR A CA 1
ATOM 787 C C . TYR A 1 101 ? -1.594 -11.641 -2.768 1 92.06 101 TYR A C 1
ATOM 789 O O . TYR A 1 101 ? -0.943 -12.406 -3.486 1 92.06 101 TYR A O 1
ATOM 797 N N . MET A 1 102 ? -2.861 -11.414 -2.859 1 91.31 102 MET A N 1
ATOM 798 C CA . MET A 1 102 ? -3.701 -11.922 -3.939 1 91.31 102 MET A CA 1
ATOM 799 C C . MET A 1 102 ? -4.285 -10.781 -4.762 1 91.31 102 MET A C 1
ATOM 801 O O . MET A 1 102 ? -5.137 -10.031 -4.277 1 91.31 102 MET A O 1
ATOM 805 N N . PHE A 1 103 ? -4.027 -10.68 -6.055 1 89.5 103 PHE A N 1
ATOM 806 C CA . PHE A 1 103 ? -4.406 -9.547 -6.887 1 89.5 103 PHE A CA 1
ATOM 807 C C . PHE A 1 103 ? -5.91 -9.523 -7.117 1 89.5 103 PHE A C 1
ATOM 809 O O . PHE A 1 103 ? -6.48 -8.469 -7.422 1 89.5 103 PHE A O 1
ATOM 816 N N . GLU A 1 104 ? -6.531 -10.57 -6.914 1 84.75 104 GLU A N 1
ATOM 817 C CA . GLU A 1 104 ? -7.945 -10.688 -7.258 1 84.75 104 GLU A CA 1
ATOM 818 C C . GLU A 1 104 ? -8.828 -10.406 -6.047 1 84.75 104 GLU A C 1
ATOM 820 O O . GLU A 1 104 ? -10.055 -10.391 -6.16 1 84.75 104 GLU A O 1
ATOM 825 N N . ARG A 1 105 ? -8.156 -10.109 -4.941 1 88.12 105 ARG A N 1
ATOM 826 C CA . ARG A 1 105 ? -8.93 -9.922 -3.717 1 88.12 105 ARG A CA 1
ATOM 827 C C . ARG A 1 105 ? -8.555 -8.617 -3.025 1 88.12 105 ARG A C 1
ATOM 829 O O . ARG A 1 105 ? -7.379 -8.266 -2.949 1 88.12 105 ARG A O 1
ATOM 836 N N . PRO A 1 106 ? -9.633 -7.914 -2.584 1 90.94 106 PRO A N 1
ATOM 837 C CA . PRO A 1 106 ? -9.289 -6.793 -1.708 1 90.94 106 PRO A CA 1
ATOM 838 C C . PRO A 1 106 ? -8.625 -7.234 -0.409 1 90.94 106 PRO A C 1
ATOM 840 O O . PRO A 1 106 ? -9.062 -8.203 0.216 1 90.94 106 PRO A O 1
ATOM 843 N N . GLN A 1 107 ? -7.582 -6.629 -0.094 1 93.06 107 GLN A N 1
ATOM 844 C CA . GLN A 1 107 ? -6.824 -6.957 1.11 1 93.06 107 GLN A CA 1
ATOM 845 C C . GLN A 1 107 ? -6.555 -5.711 1.945 1 93.06 107 GLN A C 1
ATOM 847 O O . GLN A 1 107 ? -5.59 -4.984 1.69 1 93.06 107 GLN A O 1
ATOM 852 N N . PRO A 1 108 ? -7.395 -5.477 2.959 1 94.5 108 PRO A N 1
ATOM 853 C CA . PRO A 1 108 ? -7.234 -4.277 3.783 1 94.5 108 PRO A CA 1
ATOM 854 C C . PRO A 1 108 ? -5.914 -4.262 4.551 1 94.5 108 PRO A C 1
ATOM 856 O O . PRO A 1 108 ? -5.547 -5.262 5.172 1 94.5 108 PRO A O 1
ATOM 859 N N . ILE A 1 109 ? -5.262 -3.143 4.406 1 95.94 109 ILE A N 1
ATOM 860 C CA . ILE A 1 109 ? -4.055 -2.85 5.176 1 95.94 109 ILE A CA 1
ATOM 861 C C . ILE A 1 109 ? -4.238 -1.542 5.945 1 95.94 109 ILE A C 1
ATOM 863 O O . ILE A 1 109 ? -5.004 -0.671 5.523 1 95.94 109 ILE A O 1
ATOM 867 N N . ARG A 1 110 ? -3.543 -1.479 7.09 1 95.38 110 ARG A N 1
ATOM 868 C CA . ARG A 1 110 ? -3.613 -0.282 7.922 1 95.38 110 ARG A CA 1
ATOM 869 C C . ARG A 1 110 ? -2.221 0.163 8.359 1 95.38 110 ARG A C 1
ATOM 871 O O . ARG A 1 110 ? -1.392 -0.663 8.742 1 95.38 110 ARG A O 1
ATOM 878 N N . VAL A 1 111 ? -2.033 1.474 8.117 1 95.5 111 VAL A N 1
ATOM 879 C CA . VAL A 1 111 ? -0.775 2.084 8.539 1 95.5 111 VAL A CA 1
ATOM 880 C C . VAL A 1 111 ? -1.044 3.137 9.609 1 95.5 111 VAL A C 1
ATOM 882 O O . VAL A 1 111 ? -1.939 3.971 9.453 1 95.5 111 VAL A O 1
ATOM 885 N N . GLU A 1 112 ? -0.315 3.088 10.656 1 93.12 112 GLU A N 1
ATOM 886 C CA . GLU A 1 112 ? -0.378 4.09 11.719 1 93.12 112 GLU A CA 1
ATOM 887 C C . GLU A 1 112 ? 0.978 4.758 11.93 1 93.12 112 GLU A C 1
ATOM 889 O O . GLU A 1 112 ? 2.02 4.109 11.805 1 93.12 112 GLU A O 1
ATOM 894 N N . LEU A 1 113 ? 0.812 6.055 12.258 1 92.06 113 LEU A N 1
ATOM 895 C CA . LEU A 1 113 ? 2.018 6.816 12.562 1 92.06 113 LEU A CA 1
ATOM 896 C C . LEU A 1 113 ? 1.951 7.387 13.977 1 92.06 113 LEU A C 1
ATOM 898 O O . LEU A 1 113 ? 0.933 7.957 14.375 1 92.06 113 LEU A O 1
ATOM 902 N N . MET B 1 1 ? -37.281 64.438 -54.781 1 26.33 1 MET B N 1
ATOM 903 C CA . MET B 1 1 ? -37.938 64.438 -53.469 1 26.33 1 MET B CA 1
ATOM 904 C C . MET B 1 1 ? -37.281 63.469 -52.5 1 26.33 1 MET B C 1
ATOM 906 O O . MET B 1 1 ? -37.438 63.594 -51.281 1 26.33 1 MET B O 1
ATOM 910 N N . ASN B 1 2 ? -36.719 62.312 -53.031 1 29.62 2 ASN B N 1
ATOM 911 C CA . ASN B 1 2 ? -36.906 61.125 -52.25 1 29.62 2 ASN B CA 1
ATOM 912 C C . ASN B 1 2 ? -35.844 61 -51.156 1 29.62 2 ASN B C 1
ATOM 914 O O . ASN B 1 2 ? -34.812 60.312 -51.344 1 29.62 2 ASN B O 1
ATOM 918 N N . VAL B 1 3 ? -35.375 62.094 -50.344 1 38.56 3 VAL B N 1
ATOM 919 C CA . VAL B 1 3 ? -34.438 62.281 -49.25 1 38.56 3 VAL B CA 1
ATOM 920 C C . VAL B 1 3 ? -34.938 61.594 -48 1 38.56 3 VAL B C 1
ATOM 922 O O . VAL B 1 3 ? -34.25 61.562 -46.969 1 38.56 3 VAL B O 1
ATOM 925 N N . VAL B 1 4 ? -36.312 61.406 -47.812 1 30.55 4 VAL B N 1
ATOM 926 C CA . VAL B 1 4 ? -36.969 61.219 -46.5 1 30.55 4 VAL B CA 1
ATOM 927 C C . VAL B 1 4 ? -36.625 59.844 -45.938 1 30.55 4 VAL B C 1
ATOM 929 O O . VAL B 1 4 ? -36.906 59.531 -44.781 1 30.55 4 VAL B O 1
ATOM 932 N N . ARG B 1 5 ? -36.312 58.812 -46.75 1 33.62 5 ARG B N 1
ATOM 933 C CA . ARG B 1 5 ? -36.406 57.438 -46.25 1 33.62 5 ARG B CA 1
ATOM 934 C C . ARG B 1 5 ? -35.344 57.156 -45.188 1 33.62 5 ARG B C 1
ATOM 936 O O . ARG B 1 5 ? -35.188 56.031 -44.75 1 33.62 5 ARG B O 1
ATOM 943 N N . ILE B 1 6 ? -34.344 58.125 -45.031 1 34.09 6 ILE B N 1
ATOM 944 C CA . ILE B 1 6 ? -33.188 57.719 -44.25 1 34.09 6 ILE B CA 1
ATOM 945 C C . ILE B 1 6 ? -33.531 57.594 -42.781 1 34.09 6 ILE B C 1
ATOM 947 O O . ILE B 1 6 ? -32.719 57.125 -41.969 1 34.09 6 ILE B O 1
ATOM 951 N N . ARG B 1 7 ? -34.719 58.312 -42.375 1 29.05 7 ARG B N 1
ATOM 952 C CA . ARG B 1 7 ? -34.844 58.594 -40.938 1 29.05 7 ARG B CA 1
ATOM 953 C C . ARG B 1 7 ? -35.031 57.344 -40.125 1 29.05 7 ARG B C 1
ATOM 955 O O . ARG B 1 7 ? -34.562 57.219 -39 1 29.05 7 ARG B O 1
ATOM 962 N N . HIS B 1 8 ? -36.062 56.531 -40.594 1 33.28 8 HIS B N 1
ATOM 963 C CA . HIS B 1 8 ? -36.781 55.781 -39.594 1 33.28 8 HIS B CA 1
ATOM 964 C C . HIS B 1 8 ? -35.938 54.688 -39 1 33.28 8 HIS B C 1
ATOM 966 O O . HIS B 1 8 ? -36.312 54.062 -38 1 33.28 8 HIS B O 1
ATOM 972 N N . ILE B 1 9 ? -34.938 54.219 -39.688 1 36.69 9 ILE B N 1
ATOM 973 C CA . ILE B 1 9 ? -34.5 52.875 -39.281 1 36.69 9 ILE B CA 1
ATOM 974 C C . ILE B 1 9 ? -33.812 52.969 -37.906 1 36.69 9 ILE B C 1
ATOM 976 O O . ILE B 1 9 ? -33.344 51.969 -37.375 1 36.69 9 ILE B O 1
ATOM 980 N N . MET B 1 10 ? -33.625 54.25 -37.344 1 35.25 10 MET B N 1
ATOM 981 C CA . MET B 1 10 ? -32.75 54.312 -36.188 1 35.25 10 MET B CA 1
ATOM 982 C C . MET B 1 10 ? -33.406 53.688 -34.969 1 35.25 10 MET B C 1
ATOM 984 O O . MET B 1 10 ? -32.781 53.5 -33.906 1 35.25 10 MET B O 1
ATOM 988 N N . GLU B 1 11 ? -34.812 53.719 -34.906 1 34.38 11 GLU B N 1
ATOM 989 C CA . GLU B 1 11 ? -35.406 53.594 -33.562 1 34.38 11 GLU B CA 1
ATOM 990 C C . GLU B 1 11 ? -35.125 52.219 -32.969 1 34.38 11 GLU B C 1
ATOM 992 O O . GLU B 1 11 ? -35.188 52.031 -31.766 1 34.38 11 GLU B O 1
ATOM 997 N N . MET B 1 12 ? -35.094 51.219 -33.781 1 32.78 12 MET B N 1
ATOM 998 C CA . MET B 1 12 ? -35.375 49.938 -33.125 1 32.78 12 MET B CA 1
ATOM 999 C C . MET B 1 12 ? -34.25 49.562 -32.156 1 32.78 12 MET B C 1
ATOM 1001 O O . MET B 1 12 ? -34.281 48.469 -31.578 1 32.78 12 MET B O 1
ATOM 1005 N N . ARG B 1 13 ? -33.094 50.188 -32.25 1 32.34 13 ARG B N 1
ATOM 1006 C CA . ARG B 1 13 ? -32.062 49.469 -31.5 1 32.34 13 ARG B CA 1
ATOM 1007 C C . ARG B 1 13 ? -32.344 49.531 -30 1 32.34 13 ARG B C 1
ATOM 1009 O O . ARG B 1 13 ? -31.547 49.031 -29.188 1 32.34 13 ARG B O 1
ATOM 1016 N N . ARG B 1 14 ? -33.25 50.469 -29.656 1 32.69 14 ARG B N 1
ATOM 1017 C CA . ARG B 1 14 ? -33.219 50.75 -28.234 1 32.69 14 ARG B CA 1
ATOM 1018 C C . ARG B 1 14 ? -33.562 49.5 -27.406 1 32.69 14 ARG B C 1
ATOM 1020 O O . ARG B 1 14 ? -33.531 49.562 -26.172 1 32.69 14 ARG B O 1
ATOM 1027 N N . ALA B 1 15 ? -34.469 48.656 -28.062 1 32.59 15 ALA B N 1
ATOM 1028 C CA . ALA B 1 15 ? -35.188 47.906 -27.031 1 32.59 15 ALA B CA 1
ATOM 1029 C C . ALA B 1 15 ? -34.219 47.281 -26.047 1 32.59 15 ALA B C 1
ATOM 1031 O O . ALA B 1 15 ? -34.375 47.406 -24.828 1 32.59 15 ALA B O 1
ATOM 1032 N N . SER B 1 16 ? -34.062 45.938 -26.25 1 29.94 16 SER B N 1
ATOM 1033 C CA . SER B 1 16 ? -34.188 44.906 -25.234 1 29.94 16 SER B CA 1
ATOM 1034 C C . SER B 1 16 ? -32.969 44.906 -24.297 1 29.94 16 SER B C 1
ATOM 1036 O O . SER B 1 16 ? -31.891 44.438 -24.672 1 29.94 16 SER B O 1
ATOM 1038 N N . LYS B 1 17 ? -32.62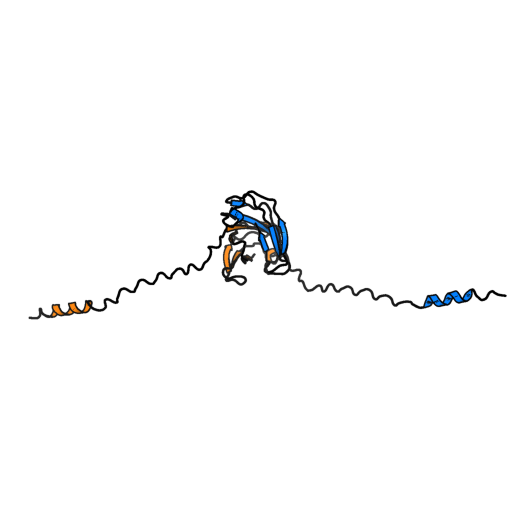5 46.062 -23.75 1 31.59 17 LYS B N 1
ATOM 1039 C CA . LYS B 1 17 ? -31.609 46.062 -22.688 1 31.59 17 LYS B CA 1
ATOM 1040 C C . LYS B 1 17 ? -31.922 44.969 -21.656 1 31.59 17 LYS B C 1
ATOM 1042 O O . LYS B 1 17 ? -32.875 45.094 -20.891 1 31.59 17 LYS B O 1
ATOM 1047 N N . ALA B 1 18 ? -32.062 43.625 -22.109 1 38.72 18 ALA B N 1
ATOM 1048 C CA . ALA B 1 18 ? -32.219 42.625 -21.047 1 38.72 18 ALA B CA 1
ATOM 1049 C C . ALA B 1 18 ? -31.359 42.969 -19.844 1 38.72 18 ALA B C 1
ATOM 1051 O O . ALA B 1 18 ? -30.281 43.562 -19.984 1 38.72 18 ALA B O 1
ATOM 1052 N N . PRO B 1 19 ? -32.062 43.281 -18.656 1 39.06 19 PRO B N 1
ATOM 1053 C CA . PRO B 1 19 ? -31.359 43.562 -17.391 1 39.06 19 PRO B CA 1
ATOM 1054 C C . PRO B 1 19 ? -30.125 42.688 -17.172 1 39.06 19 PRO B C 1
ATOM 1056 O O . PRO B 1 19 ? -30.031 41.625 -17.75 1 39.06 19 PRO B O 1
ATOM 1059 N N . PRO B 1 20 ? -29.047 43.375 -16.828 1 41.28 20 PRO B N 1
ATOM 1060 C CA . PRO B 1 20 ? -27.797 42.719 -16.484 1 41.28 20 PRO B CA 1
ATOM 1061 C C . PRO B 1 20 ? -28 41.438 -15.664 1 41.28 20 PRO B C 1
ATOM 1063 O O . PRO B 1 20 ? -28.875 41.406 -14.797 1 41.28 20 PRO B O 1
ATOM 1066 N N . LEU B 1 21 ? -28.109 40.188 -16.453 1 42.5 21 LEU B N 1
ATOM 1067 C CA . LEU B 1 21 ? -28.047 38.938 -15.742 1 42.5 21 LEU B CA 1
ATOM 1068 C C . LEU B 1 21 ? -27.25 39.062 -14.453 1 42.5 21 LEU B C 1
ATOM 1070 O O . LEU B 1 21 ? -26.234 39.75 -14.414 1 42.5 21 LEU B O 1
ATOM 1074 N N . LEU B 1 22 ? -28.047 39.281 -13.297 1 40.22 22 LEU B N 1
ATOM 1075 C CA . LEU B 1 22 ? -27.438 39.188 -11.969 1 40.22 22 LEU B CA 1
ATOM 1076 C C . LEU B 1 22 ? -26.266 38.219 -11.977 1 40.22 22 LEU B C 1
ATOM 1078 O O . LEU B 1 22 ? -26.25 37.25 -12.742 1 40.22 22 LEU B O 1
ATOM 1082 N N . PRO B 1 23 ? -25.125 38.812 -11.664 1 40.59 23 PRO B N 1
ATOM 1083 C CA . PRO B 1 23 ? -23.969 37.938 -11.57 1 40.59 23 PRO B CA 1
ATOM 1084 C C . PRO B 1 23 ? -24.281 36.594 -10.93 1 40.59 23 PRO B C 1
ATOM 1086 O O . PRO B 1 23 ? -25.219 36.5 -10.125 1 40.59 23 PRO B O 1
ATOM 1089 N N . PRO B 1 24 ? -24.312 35.469 -11.75 1 40.56 24 PRO B N 1
ATOM 1090 C CA . PRO B 1 24 ? -24.5 34.188 -11.016 1 40.56 24 PRO B CA 1
ATOM 1091 C C . PRO B 1 24 ? -23.922 34.25 -9.594 1 40.56 24 PRO B C 1
ATOM 1093 O O . PRO B 1 24 ? -22.969 35 -9.344 1 40.56 24 PRO B O 1
ATOM 1096 N N . LYS B 1 25 ? -24.734 34.281 -8.516 1 35.03 25 LYS B N 1
ATOM 1097 C CA . LYS B 1 25 ? -24.312 34.062 -7.141 1 35.03 25 LYS B CA 1
ATOM 1098 C C . LYS B 1 25 ? -23.094 33.125 -7.082 1 35.03 25 LYS B C 1
ATOM 1100 O O . LYS B 1 25 ? -23.047 32.125 -7.789 1 35.03 25 LYS B O 1
ATOM 1105 N N . LEU B 1 26 ? -22 33.719 -6.84 1 31.48 26 LEU B N 1
ATOM 1106 C CA . LEU B 1 26 ? -20.891 32.875 -6.414 1 31.48 26 LEU B CA 1
ATOM 1107 C C . LEU B 1 26 ? -21.422 31.625 -5.711 1 31.48 26 LEU B C 1
ATOM 1109 O O . LEU B 1 26 ? -22.219 31.719 -4.781 1 31.48 26 LEU B O 1
ATOM 1113 N N . LYS B 1 27 ? -21.953 30.656 -6.508 1 31.89 27 LYS B N 1
ATOM 1114 C CA . LYS B 1 27 ? -22.062 29.359 -5.828 1 31.89 27 LYS B CA 1
ATOM 1115 C C . LYS B 1 27 ? -21.203 29.328 -4.57 1 31.89 27 LYS B C 1
ATOM 1117 O O . LYS B 1 27 ? -20 29.641 -4.625 1 31.89 27 LYS B O 1
ATOM 1122 N N . ASN B 1 28 ? -21.719 29.938 -3.457 1 28.53 28 ASN B N 1
ATOM 1123 C CA . ASN B 1 28 ? -21.125 29.625 -2.156 1 28.53 28 ASN B CA 1
ATOM 1124 C C . ASN B 1 28 ? -20.391 28.297 -2.178 1 28.53 28 ASN B C 1
ATOM 1126 O O . ASN B 1 28 ? -20.953 27.266 -2.562 1 28.53 28 ASN B O 1
ATOM 1130 N N . CYS B 1 29 ? -19.25 28.375 -2.619 1 34.75 29 CYS B N 1
ATOM 1131 C CA . CYS B 1 29 ? -18.453 27.203 -2.242 1 34.75 29 CYS B CA 1
ATOM 1132 C C . CYS B 1 29 ? -18.969 26.594 -0.947 1 34.75 29 CYS B C 1
ATOM 1134 O O . CYS B 1 29 ? -18.922 27.219 0.111 1 34.75 29 CYS B O 1
ATOM 1136 N N . ASP B 1 30 ? -20.375 26.25 -0.702 1 33.59 30 ASP B N 1
ATOM 1137 C CA . ASP B 1 30 ? -20.594 25.266 0.355 1 33.59 30 ASP B CA 1
ATOM 1138 C C . ASP B 1 30 ? -19.266 24.672 0.823 1 33.59 30 ASP B C 1
ATOM 1140 O O . ASP B 1 30 ? -18.609 23.922 0.081 1 33.59 30 ASP B O 1
ATOM 1144 N N . SER B 1 31 ? -18.422 25.422 1.299 1 35.09 31 SER B N 1
ATOM 1145 C CA . SER B 1 31 ? -17.328 25.203 2.234 1 35.09 31 SER B CA 1
ATOM 1146 C C . SER B 1 31 ? -17.594 24 3.121 1 35.09 31 SER B C 1
ATOM 1148 O O . SER B 1 31 ? -18.266 24.109 4.145 1 35.09 31 SER B O 1
ATOM 1150 N N . SER B 1 32 ? -18.625 23.219 2.852 1 37.12 32 SER B N 1
ATOM 1151 C CA . SER B 1 32 ? -18.688 21.922 3.535 1 37.12 32 SER B CA 1
ATOM 1152 C C . SER B 1 32 ? -17.438 21.672 4.359 1 37.12 32 SER B C 1
ATOM 1154 O O . SER B 1 32 ? -16.328 22.016 3.93 1 37.12 32 SER B O 1
ATOM 1156 N N . ASP B 1 33 ? -17.484 21.922 5.59 1 39.78 33 ASP B N 1
ATOM 1157 C CA . ASP B 1 33 ? -16.562 21.625 6.688 1 39.78 33 ASP B CA 1
ATOM 1158 C C . ASP B 1 33 ? -15.531 20.578 6.273 1 39.78 33 ASP B C 1
ATOM 1160 O O . ASP B 1 33 ? -15.742 19.375 6.473 1 39.78 33 ASP B O 1
ATOM 1164 N N . ARG B 1 34 ? -15.445 20.406 5.156 1 43.75 34 ARG B N 1
ATOM 1165 C CA . ARG B 1 34 ? -14.281 19.656 4.691 1 43.75 34 ARG B CA 1
ATOM 1166 C C . ARG B 1 34 ? -13.047 19.984 5.52 1 43.75 34 ARG B C 1
ATOM 1168 O O . ARG B 1 34 ? -12.336 20.953 5.234 1 43.75 34 ARG B O 1
ATOM 1175 N N . ARG B 1 35 ? -13.312 20.375 6.727 1 46.41 35 ARG B N 1
ATOM 1176 C CA . ARG B 1 35 ? -12.102 20.281 7.539 1 46.41 35 ARG B CA 1
ATOM 1177 C C . ARG B 1 35 ? -10.961 19.641 6.754 1 46.41 35 ARG B C 1
ATOM 1179 O O . ARG B 1 35 ? -11.086 18.5 6.281 1 46.41 35 ARG B O 1
ATOM 1186 N N . SER B 1 36 ? -10.586 20.5 5.605 1 57.72 36 SER B N 1
ATOM 1187 C CA . SER B 1 36 ? -9.414 20.156 4.805 1 57.72 36 SER B CA 1
ATOM 1188 C C . SER B 1 36 ? -8.641 18.984 5.422 1 57.72 36 SER B C 1
ATOM 1190 O O . SER B 1 36 ? -7.906 19.172 6.391 1 57.72 36 SER B O 1
ATOM 1192 N N . ALA B 1 37 ? -9.445 17.984 5.422 1 70.88 37 ALA B N 1
ATOM 1193 C CA . ALA B 1 37 ? -8.758 16.828 5.98 1 70.88 37 ALA B CA 1
ATOM 1194 C C . ALA B 1 37 ? -7.273 16.844 5.633 1 70.88 37 ALA B C 1
ATOM 1196 O O . ALA B 1 37 ? -6.895 17.156 4.5 1 70.88 37 ALA B O 1
ATOM 1197 N N . ILE B 1 38 ? -6.52 17.125 6.504 1 83.62 38 ILE B N 1
ATOM 1198 C CA . ILE B 1 38 ? -5.066 17.078 6.383 1 83.62 38 ILE B CA 1
ATOM 1199 C C . ILE B 1 38 ? -4.66 15.828 5.59 1 83.62 38 ILE B C 1
ATOM 1201 O O . ILE B 1 38 ? -5.113 14.719 5.887 1 83.62 38 ILE B O 1
ATOM 1205 N N . LYS B 1 39 ? -4.164 16.125 4.418 1 89.25 39 LYS B N 1
ATOM 1206 C CA . LYS B 1 39 ? -3.639 15.039 3.594 1 89.25 39 LYS B CA 1
ATOM 1207 C C . LYS B 1 39 ? -2.113 15.055 3.574 1 89.25 39 LYS B C 1
ATOM 1209 O O . LYS B 1 39 ? -1.497 16.125 3.52 1 89.25 39 LYS B O 1
ATOM 1214 N N . ASP B 1 40 ? -1.587 14.008 3.746 1 92.62 40 ASP B N 1
ATOM 1215 C CA . ASP B 1 40 ? -0.154 13.805 3.553 1 92.62 40 ASP B CA 1
ATOM 1216 C C . ASP B 1 40 ? 0.134 13.172 2.195 1 92.62 40 ASP B C 1
ATOM 1218 O O . ASP B 1 40 ? -0.778 12.672 1.531 1 92.62 40 ASP B O 1
ATOM 1222 N N . ILE B 1 41 ? 1.335 13.312 1.752 1 94.62 41 ILE B N 1
ATOM 1223 C CA . ILE B 1 41 ? 1.731 12.625 0.524 1 94.62 41 ILE B CA 1
ATOM 1224 C C . ILE B 1 41 ? 2.434 11.312 0.865 1 94.62 41 ILE B C 1
ATOM 1226 O O . ILE B 1 41 ? 3.439 11.312 1.578 1 94.62 41 ILE B O 1
ATOM 1230 N N . LEU B 1 42 ? 1.91 10.227 0.392 1 95.94 42 LEU B N 1
ATOM 1231 C CA . LEU B 1 42 ? 2.451 8.891 0.605 1 95.94 42 LEU B CA 1
ATOM 1232 C C . LEU B 1 42 ? 3.057 8.336 -0.682 1 95.94 42 LEU B C 1
ATOM 1234 O O . LEU B 1 42 ? 2.367 8.219 -1.696 1 95.94 42 LEU B O 1
ATOM 1238 N N . ASP B 1 43 ? 4.344 8.086 -0.667 1 96.69 43 ASP B N 1
ATOM 1239 C CA . ASP B 1 43 ? 5.035 7.391 -1.748 1 96.69 43 ASP B CA 1
ATOM 1240 C C . ASP B 1 43 ? 5.117 5.891 -1.47 1 96.69 43 ASP B C 1
ATOM 1242 O O . ASP B 1 43 ? 5.551 5.48 -0.393 1 96.69 43 ASP B O 1
ATOM 1246 N N . ILE B 1 44 ? 4.727 5.102 -2.43 1 97.56 44 ILE B N 1
ATOM 1247 C CA . ILE B 1 44 ? 4.668 3.648 -2.307 1 97.56 44 ILE B CA 1
ATOM 1248 C C . ILE B 1 44 ? 5.57 3.002 -3.355 1 97.56 44 ILE B C 1
ATOM 1250 O O . ILE B 1 44 ? 5.387 3.213 -4.555 1 97.56 44 ILE B O 1
ATOM 1254 N N . HIS B 1 45 ? 6.488 2.32 -2.896 1 97 45 HIS B N 1
ATOM 1255 C CA . HIS B 1 45 ? 7.309 1.467 -3.748 1 97 45 HIS B CA 1
ATOM 1256 C C . HIS B 1 45 ? 6.953 -0.004 -3.562 1 97 45 HIS B C 1
ATOM 1258 O O . HIS B 1 45 ? 6.848 -0.482 -2.43 1 97 45 HIS B O 1
ATOM 1264 N N . LEU B 1 46 ? 6.809 -0.722 -4.668 1 96.94 46 LEU B N 1
ATOM 1265 C CA . LEU B 1 46 ? 6.371 -2.113 -4.613 1 96.94 46 LEU B CA 1
ATOM 1266 C C . LEU B 1 46 ? 7.426 -3.039 -5.207 1 96.94 46 LEU B C 1
ATOM 1268 O O . LEU B 1 46 ? 8.055 -2.703 -6.211 1 96.94 46 LEU B O 1
ATOM 1272 N N . SER B 1 47 ? 7.566 -4.133 -4.609 1 96.12 47 SER B N 1
ATOM 1273 C CA . SER B 1 47 ? 8.328 -5.234 -5.188 1 96.12 47 SER B CA 1
ATOM 1274 C C . SER B 1 47 ? 7.605 -6.562 -5 1 96.12 47 SER B C 1
ATOM 1276 O O . SER B 1 47 ? 6.93 -6.773 -3.99 1 96.12 47 SER B O 1
ATOM 1278 N N . LEU B 1 48 ? 7.801 -7.395 -5.941 1 94.38 48 LEU B N 1
ATOM 1279 C CA . LEU B 1 48 ? 7.168 -8.711 -5.902 1 94.38 48 LEU B CA 1
ATOM 1280 C C . LEU B 1 48 ? 8.219 -9.812 -5.883 1 94.38 48 LEU B C 1
ATOM 1282 O O . LEU B 1 48 ? 9.227 -9.734 -6.586 1 94.38 48 LEU B O 1
ATOM 1286 N N . ARG B 1 49 ? 7.883 -10.742 -5.055 1 89.56 49 ARG B N 1
ATOM 1287 C CA . ARG B 1 49 ? 8.727 -11.938 -5.031 1 89.56 49 ARG B CA 1
ATOM 1288 C C . ARG B 1 49 ? 7.887 -13.203 -5.207 1 89.56 49 ARG B C 1
ATOM 1290 O O . ARG B 1 49 ? 6.691 -13.211 -4.902 1 89.56 49 ARG B O 1
ATOM 1297 N N . ASN B 1 50 ? 8.547 -14.141 -5.82 1 83.25 50 ASN B N 1
ATOM 1298 C CA . ASN B 1 50 ? 7.953 -15.461 -5.988 1 83.25 50 ASN B CA 1
ATOM 1299 C C . ASN B 1 50 ? 6.574 -15.375 -6.641 1 83.25 50 ASN B C 1
ATOM 1301 O O . ASN B 1 50 ? 5.598 -15.898 -6.109 1 83.25 50 ASN B O 1
ATOM 1305 N N . ILE B 1 51 ? 6.613 -14.734 -7.746 1 85.31 51 ILE B N 1
ATOM 1306 C CA . ILE B 1 51 ? 5.34 -14.547 -8.43 1 85.31 51 ILE B CA 1
ATOM 1307 C C . ILE B 1 51 ? 4.805 -15.891 -8.906 1 85.31 51 ILE B C 1
ATOM 1309 O O . ILE B 1 51 ? 5.496 -16.625 -9.625 1 85.31 51 ILE B O 1
ATOM 1313 N N . ARG B 1 52 ? 3.684 -16.172 -8.586 1 83.75 52 ARG B N 1
ATOM 1314 C CA . ARG B 1 52 ? 3.053 -17.438 -8.922 1 83.75 52 ARG B CA 1
ATOM 1315 C C . ARG B 1 52 ? 1.725 -17.219 -9.641 1 83.75 52 ARG B C 1
ATOM 1317 O O . ARG B 1 52 ? 1.184 -18.141 -10.258 1 83.75 52 ARG B O 1
ATOM 1324 N N . SER B 1 53 ? 1.264 -16.031 -9.539 1 82.94 53 SER B N 1
ATOM 1325 C CA . SER B 1 53 ? -0.013 -15.719 -10.172 1 82.94 53 SER B CA 1
ATOM 1326 C C . SER B 1 53 ? 0.08 -15.836 -11.688 1 82.94 53 SER B C 1
ATOM 1328 O O . SER B 1 53 ? 1.106 -16.266 -12.227 1 82.94 53 SER B O 1
ATOM 1330 N N . ASP B 1 54 ? -1.021 -15.531 -12.328 1 80.56 54 ASP B N 1
ATOM 1331 C CA . ASP B 1 54 ? -1.098 -15.602 -13.781 1 80.56 54 ASP B CA 1
ATOM 1332 C C . ASP B 1 54 ? 0.006 -14.766 -14.43 1 80.56 54 ASP B C 1
ATOM 1334 O O . ASP B 1 54 ? 0.384 -15.008 -15.578 1 80.56 54 ASP B O 1
ATOM 1338 N N . ALA B 1 55 ? 0.513 -13.875 -13.641 1 81.38 55 ALA B N 1
ATOM 1339 C CA . ALA B 1 55 ? 1.588 -13.023 -14.148 1 81.38 55 ALA B CA 1
ATOM 1340 C C . ALA B 1 55 ? 2.854 -13.836 -14.406 1 81.38 55 ALA B C 1
ATOM 1342 O O . ALA B 1 55 ? 3.699 -13.43 -15.211 1 81.38 55 ALA B O 1
ATOM 1343 N N . ALA B 1 56 ? 2.936 -14.898 -13.75 1 85.56 56 ALA B N 1
ATOM 1344 C CA . ALA B 1 56 ? 4.137 -15.719 -13.852 1 85.56 56 ALA B CA 1
ATOM 1345 C C . ALA B 1 56 ? 4.285 -16.297 -15.258 1 85.56 56 ALA B C 1
ATOM 1347 O O . ALA B 1 56 ? 5.391 -16.672 -15.672 1 85.56 56 ALA B O 1
ATOM 1348 N N . LEU B 1 57 ? 3.225 -16.328 -15.945 1 87.56 57 LEU B N 1
ATOM 1349 C CA . LEU B 1 57 ? 3.217 -17.016 -17.234 1 87.56 57 LEU B CA 1
ATOM 1350 C C . LEU B 1 57 ? 3.619 -16.047 -18.359 1 87.56 57 LEU B C 1
ATOM 1352 O O . LEU B 1 57 ? 3.893 -16.484 -19.484 1 87.56 57 LEU B O 1
ATOM 1356 N N . SER B 1 58 ? 3.721 -14.805 -18.016 1 90.25 58 SER B N 1
ATOM 1357 C CA . SER B 1 58 ? 4.023 -13.797 -19.031 1 90.25 58 SER B CA 1
ATOM 1358 C C . SER B 1 58 ? 5.512 -13.453 -19.031 1 90.25 58 SER B C 1
ATOM 1360 O O . SER B 1 58 ? 6.145 -13.383 -17.984 1 90.25 58 SER B O 1
ATOM 1362 N N . LYS B 1 59 ? 6.051 -13.227 -20.234 1 92.44 59 LYS B N 1
ATOM 1363 C CA . LYS B 1 59 ? 7.449 -12.836 -20.375 1 92.44 59 LYS B CA 1
ATOM 1364 C C . LYS B 1 59 ? 7.664 -11.398 -19.906 1 92.44 59 LYS B C 1
ATOM 1366 O O . LYS B 1 59 ? 8.75 -11.047 -19.438 1 92.44 59 LYS B O 1
ATOM 1371 N N . SER B 1 60 ? 6.617 -10.633 -20.031 1 94.25 60 SER B N 1
ATOM 1372 C CA . SER B 1 60 ? 6.688 -9.227 -19.641 1 94.25 60 SER B CA 1
ATOM 1373 C C . SER B 1 60 ? 5.418 -8.797 -18.906 1 94.25 60 SER B C 1
ATOM 1375 O O . SER B 1 60 ? 4.348 -9.367 -19.141 1 94.25 60 SER B O 1
ATOM 1377 N N . LEU B 1 61 ? 5.648 -7.867 -18.062 1 94.06 61 LEU B N 1
ATOM 1378 C CA . LEU B 1 61 ? 4.551 -7.371 -17.234 1 94.06 61 LEU B CA 1
ATOM 1379 C C . LEU B 1 61 ? 4.527 -5.848 -17.219 1 94.06 61 LEU B C 1
ATOM 1381 O O . LEU B 1 61 ? 5.496 -5.203 -17.641 1 94.06 61 LEU B O 1
ATOM 1385 N N . MET B 1 62 ? 3.469 -5.312 -16.891 1 95.62 62 MET B N 1
ATOM 1386 C CA . MET B 1 62 ? 3.287 -3.912 -16.5 1 95.62 62 MET B CA 1
ATOM 1387 C C . MET B 1 62 ? 2.479 -3.799 -15.219 1 95.62 62 MET B C 1
ATOM 1389 O O . MET B 1 62 ? 1.748 -4.723 -14.852 1 95.62 62 MET B O 1
ATOM 1393 N N . CYS B 1 63 ? 2.705 -2.746 -14.57 1 95.62 63 CYS B N 1
ATOM 1394 C CA . CYS B 1 63 ? 1.956 -2.502 -13.344 1 95.62 63 CYS B CA 1
ATOM 1395 C C . CYS B 1 63 ? 1.079 -1.263 -13.477 1 95.62 63 CYS B C 1
ATOM 1397 O O . CYS B 1 63 ? 1.548 -0.209 -13.914 1 95.62 63 CYS B O 1
ATOM 1399 N N . LEU B 1 64 ? -0.173 -1.4 -13.203 1 97.19 64 LEU B N 1
ATOM 1400 C CA . LEU B 1 64 ? -1.131 -0.302 -13.133 1 97.19 64 LEU B CA 1
ATOM 1401 C C . LEU B 1 64 ? -1.579 -0.058 -11.695 1 97.19 64 LEU B C 1
ATOM 1403 O O . LEU B 1 64 ? -1.897 -1.005 -10.977 1 97.19 64 LEU B O 1
ATOM 1407 N N . PHE B 1 65 ? -1.573 1.168 -11.305 1 97.81 65 PHE B N 1
ATOM 1408 C C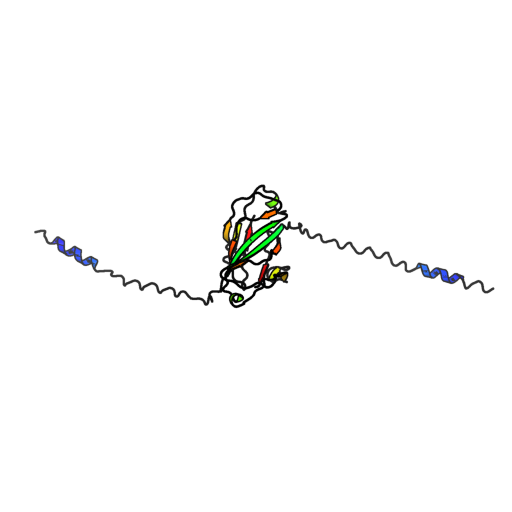A . PHE B 1 65 ? -1.914 1.592 -9.953 1 97.81 65 PHE B CA 1
ATOM 1409 C C . PHE B 1 65 ? -3.094 2.559 -9.969 1 97.81 65 PHE B C 1
ATOM 1411 O O . PHE B 1 65 ? -3.033 3.607 -10.609 1 97.81 65 PHE B O 1
ATOM 1418 N N . TYR B 1 66 ? -4.152 2.117 -9.234 1 97.31 66 TYR B N 1
ATOM 1419 C CA . TYR B 1 66 ? -5.395 2.881 -9.234 1 97.31 66 TYR B CA 1
ATOM 1420 C C . TYR B 1 66 ? -5.738 3.359 -7.828 1 97.31 66 TYR B C 1
ATOM 1422 O O . TYR B 1 66 ? -5.379 2.713 -6.84 1 97.31 66 TYR B O 1
ATOM 1430 N N . GLU B 1 67 ? -6.371 4.395 -7.699 1 96.75 67 GLU B N 1
ATOM 1431 C CA . GLU B 1 67 ? -7.02 4.863 -6.48 1 96.75 67 GLU B CA 1
ATOM 1432 C C . GLU B 1 67 ? -8.523 5.027 -6.68 1 96.75 67 GLU B C 1
ATOM 1434 O O . GLU B 1 67 ? -8.969 5.422 -7.762 1 96.75 67 GLU B O 1
ATOM 1439 N N . SER B 1 68 ? -9.266 4.746 -5.672 1 95.81 68 SER B N 1
ATOM 1440 C CA . SER B 1 68 ? -10.711 4.938 -5.758 1 95.81 68 SER B CA 1
ATOM 1441 C C . SER B 1 68 ? -11.094 6.379 -5.434 1 95.81 68 SER B C 1
ATOM 1443 O O . SER B 1 68 ? -10.562 6.973 -4.492 1 95.81 68 SER B O 1
ATOM 1445 N N . GLU B 1 69 ? -11.953 6.867 -6.207 1 91.19 69 GLU B N 1
ATOM 1446 C CA . GLU B 1 69 ? -12.469 8.211 -5.953 1 91.19 69 GLU B CA 1
ATOM 1447 C C . GLU B 1 69 ? -13.828 8.156 -5.258 1 91.19 69 GLU B C 1
ATOM 1449 O O . GLU B 1 69 ? -14.375 9.188 -4.867 1 91.19 69 GLU B O 1
ATOM 1454 N N . GLY B 1 70 ? -14.414 6.98 -5.121 1 86.12 70 GLY B N 1
ATOM 1455 C CA . GLY B 1 70 ? -15.766 6.883 -4.594 1 86.12 70 GLY B CA 1
ATOM 1456 C C . GLY B 1 70 ? -15.914 5.816 -3.525 1 86.12 70 GLY B C 1
ATOM 1457 O O . GLY B 1 70 ? -17.016 5.293 -3.312 1 86.12 70 GLY B O 1
ATOM 1458 N N . GLY B 1 71 ? -14.883 5.344 -2.979 1 85.94 71 GLY B N 1
ATOM 1459 C CA . GLY B 1 71 ? -14.992 4.312 -1.959 1 85.94 71 GLY B CA 1
ATOM 1460 C C . GLY B 1 71 ? -14.492 2.959 -2.424 1 85.94 71 GLY B C 1
ATOM 1461 O O . GLY B 1 71 ? -13.555 2.877 -3.221 1 85.94 71 GLY B O 1
ATOM 1462 N N . ARG B 1 72 ? -15.141 1.853 -2.051 1 84.12 72 ARG B N 1
ATOM 1463 C CA . ARG B 1 72 ? -14.602 0.504 -2.219 1 84.12 72 ARG B CA 1
ATOM 1464 C C . ARG B 1 72 ? -14.789 0.017 -3.652 1 84.12 72 ARG B C 1
ATOM 1466 O O . ARG B 1 72 ? -14.023 -0.817 -4.137 1 84.12 72 ARG B O 1
ATOM 1473 N N . ASN B 1 73 ? -15.812 0.606 -4.242 1 85.75 73 ASN B N 1
ATOM 1474 C CA . ASN B 1 73 ? -16.125 0.048 -5.551 1 85.75 73 ASN B CA 1
ATOM 1475 C C . ASN B 1 73 ? -15.773 1.018 -6.676 1 85.75 73 ASN B C 1
ATOM 1477 O O . ASN B 1 73 ? -16.141 0.796 -7.832 1 85.75 73 ASN B O 1
ATOM 1481 N N . GLY B 1 74 ? -15.055 2.02 -6.359 1 88.56 74 GLY B N 1
ATOM 1482 C CA . GLY B 1 74 ? -14.68 2.982 -7.383 1 88.56 74 GLY B CA 1
ATOM 1483 C C . GLY B 1 74 ? -15.562 4.215 -7.395 1 88.56 74 GLY B C 1
ATOM 1484 O O . GLY B 1 74 ? -16.219 4.527 -6.398 1 88.56 74 GLY B O 1
ATOM 1485 N N . PRO B 1 75 ? -15.727 4.938 -8.57 1 95.56 75 PRO B N 1
ATOM 1486 C CA . PRO B 1 75 ? -14.914 4.707 -9.766 1 95.56 75 PRO B CA 1
ATOM 1487 C C . PRO B 1 75 ? -13.414 4.727 -9.469 1 95.56 75 PRO B C 1
ATOM 1489 O O . PRO B 1 75 ? -12.984 5.336 -8.492 1 95.56 75 PRO B O 1
ATOM 1492 N N . TRP B 1 76 ? -12.617 4.012 -10.328 1 95.75 76 TRP B N 1
ATOM 1493 C CA . TRP B 1 76 ? -11.172 3.871 -10.188 1 95.75 76 TRP B CA 1
ATOM 1494 C C . TRP B 1 76 ? -10.438 4.855 -11.086 1 95.75 76 TRP B C 1
ATOM 1496 O O . TRP B 1 76 ? -10.766 4.992 -12.266 1 95.75 76 TRP B O 1
ATOM 1506 N N . LYS B 1 77 ? -9.5 5.547 -10.516 1 97.12 77 LYS B N 1
ATOM 1507 C CA . LYS B 1 77 ? -8.625 6.473 -11.234 1 97.12 77 LYS B CA 1
ATOM 1508 C C . LYS B 1 77 ? -7.215 5.902 -11.375 1 97.12 77 LYS B C 1
ATOM 1510 O O . LYS B 1 77 ? -6.586 5.551 -10.375 1 97.12 77 LYS B O 1
ATOM 1515 N N . LEU B 1 78 ? -6.734 5.879 -12.617 1 97.25 78 LEU B N 1
ATOM 1516 C CA . LEU B 1 78 ? -5.352 5.465 -12.844 1 97.25 78 LEU B CA 1
ATOM 1517 C C . LEU B 1 78 ? -4.379 6.531 -12.359 1 97.25 78 LEU B C 1
ATOM 1519 O O . LEU B 1 78 ? -4.395 7.664 -12.836 1 97.25 78 LEU B O 1
ATOM 1523 N N . ILE B 1 79 ? -3.578 6.109 -11.422 1 96.38 79 ILE B N 1
ATOM 1524 C CA . ILE B 1 79 ? -2.578 7.027 -10.891 1 96.38 79 ILE B CA 1
ATOM 1525 C C . ILE B 1 79 ? -1.294 6.926 -11.711 1 96.38 79 ILE B C 1
ATOM 1527 O O . ILE B 1 79 ? -0.698 7.945 -12.07 1 96.38 79 ILE B O 1
ATOM 1531 N N . SER B 1 80 ? -0.898 5.723 -11.914 1 96.12 80 SER B N 1
ATOM 1532 C CA . SER B 1 80 ? 0.347 5.504 -12.648 1 96.12 80 SER B CA 1
ATOM 1533 C C . SER B 1 80 ? 0.366 4.133 -13.312 1 96.12 80 SER B C 1
ATOM 1535 O O . SER B 1 80 ? -0.206 3.176 -12.781 1 96.12 80 SER B O 1
ATOM 1537 N N . GLY B 1 81 ? 0.979 4.078 -14.492 1 95.44 81 GLY B N 1
ATOM 1538 C CA . GLY B 1 81 ? 1.323 2.852 -15.195 1 95.44 81 GLY B CA 1
ATOM 1539 C C . GLY B 1 81 ? 2.789 2.771 -15.57 1 95.44 81 GLY B C 1
ATOM 1540 O O . GLY B 1 81 ? 3.369 3.752 -16.047 1 95.44 81 GLY B O 1
ATOM 1541 N N . THR B 1 82 ? 3.324 1.647 -15.18 1 96.12 82 THR B N 1
ATOM 1542 C CA . THR B 1 82 ? 4.73 1.498 -15.547 1 96.12 82 THR B CA 1
ATOM 1543 C C . THR B 1 82 ? 4.871 1.146 -17.016 1 96.12 82 THR B C 1
ATOM 1545 O O . THR B 1 82 ? 3.904 0.729 -17.656 1 96.12 82 THR B O 1
ATOM 1548 N N . ASP B 1 83 ? 6.055 1.36 -17.5 1 95.31 83 ASP B N 1
ATOM 1549 C CA . ASP B 1 83 ? 6.422 0.684 -18.734 1 95.31 83 ASP B CA 1
ATOM 1550 C C . ASP B 1 83 ? 6.477 -0.829 -18.547 1 95.31 83 ASP B C 1
ATOM 1552 O O . ASP B 1 83 ? 6.477 -1.314 -17.406 1 95.31 83 ASP B O 1
ATOM 1556 N N . THR B 1 84 ? 6.398 -1.555 -19.641 1 95.44 84 THR B N 1
ATOM 1557 C CA . THR B 1 84 ? 6.551 -3.004 -19.562 1 95.44 84 THR B CA 1
ATOM 1558 C C . THR B 1 84 ? 7.934 -3.375 -19.047 1 95.44 84 THR B C 1
ATOM 1560 O O . THR B 1 84 ? 8.93 -2.729 -19.375 1 95.44 84 THR B O 1
ATOM 1563 N N . PHE B 1 85 ? 8.047 -4.391 -18.219 1 93.88 85 PHE B N 1
ATOM 1564 C CA . PHE B 1 85 ? 9.305 -4.91 -17.688 1 93.88 85 PHE B CA 1
ATOM 1565 C C . PHE B 1 85 ? 9.328 -6.434 -17.75 1 93.88 85 PHE B C 1
ATOM 1567 O O . PHE B 1 85 ? 8.281 -7.074 -17.797 1 93.88 85 PHE B O 1
ATOM 1574 N N . PRO B 1 86 ? 10.453 -6.969 -17.891 1 92.31 86 PRO B N 1
ATOM 1575 C CA . PRO B 1 86 ? 10.539 -8.43 -17.953 1 92.31 86 PRO B CA 1
ATOM 1576 C C . PRO B 1 86 ? 10.055 -9.109 -16.688 1 92.31 86 PRO B C 1
ATOM 1578 O O . PRO B 1 86 ? 10.273 -8.586 -15.586 1 92.31 86 PRO B O 1
ATOM 1581 N N . ASN B 1 87 ? 9.406 -10.164 -16.891 1 90.31 87 ASN B N 1
ATOM 1582 C CA . ASN B 1 87 ? 9 -10.984 -15.758 1 90.31 87 ASN B CA 1
ATOM 1583 C C . ASN B 1 87 ? 10.172 -11.812 -15.227 1 90.31 87 ASN B C 1
ATOM 1585 O O . ASN B 1 87 ? 10.914 -12.422 -16 1 90.31 87 ASN B O 1
ATOM 1589 N N . CYS B 1 88 ? 10.289 -11.781 -13.859 1 86.25 88 CYS B N 1
ATOM 1590 C CA . CYS B 1 88 ? 11.305 -12.555 -13.148 1 86.25 88 CYS B CA 1
ATOM 1591 C C . CYS B 1 88 ? 10.773 -13.07 -11.82 1 86.25 88 CYS B C 1
ATOM 1593 O O . CYS B 1 88 ? 9.617 -12.836 -11.484 1 86.25 88 CYS B O 1
ATOM 1595 N N . SER B 1 89 ? 11.547 -13.914 -11.242 1 84.12 89 SER B N 1
ATOM 1596 C CA . SER B 1 89 ? 11.156 -14.484 -9.961 1 84.12 89 SER B CA 1
ATOM 1597 C C . SER B 1 89 ? 11.016 -13.398 -8.891 1 84.12 89 SER B C 1
ATOM 1599 O O . SER B 1 89 ? 10.227 -13.539 -7.961 1 84.12 89 SER B O 1
ATOM 1601 N N . ALA B 1 90 ? 11.844 -12.383 -9.023 1 88.88 90 ALA B N 1
ATOM 1602 C CA . ALA B 1 90 ? 11.773 -11.219 -8.141 1 88.88 90 ALA B CA 1
ATOM 1603 C C . ALA B 1 90 ? 11.727 -9.922 -8.945 1 88.88 90 ALA B C 1
ATOM 1605 O O . ALA B 1 90 ? 12.617 -9.656 -9.766 1 88.88 90 ALA B O 1
ATOM 1606 N N . ILE B 1 91 ? 10.648 -9.164 -8.68 1 92.94 91 ILE B N 1
ATOM 1607 C CA . ILE B 1 91 ? 10.422 -7.973 -9.5 1 92.94 91 ILE B CA 1
ATOM 1608 C C . ILE B 1 91 ? 10.406 -6.73 -8.609 1 92.94 91 ILE B C 1
ATOM 1610 O O . ILE B 1 91 ? 9.633 -6.656 -7.652 1 92.94 91 ILE B O 1
ATOM 1614 N N . ASP B 1 92 ? 11.281 -5.816 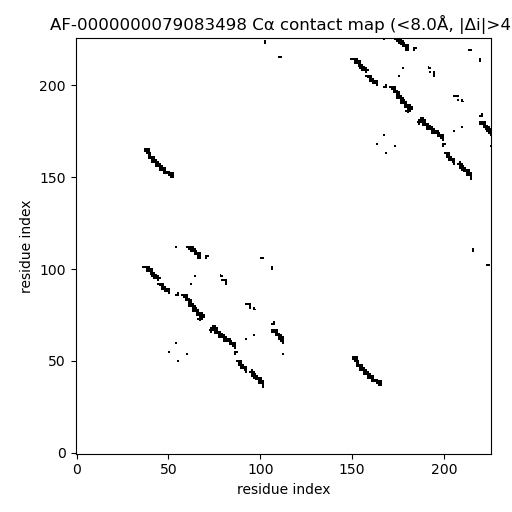-8.914 1 93.06 92 ASP B N 1
ATOM 1615 C CA . ASP B 1 92 ? 11.172 -4.465 -8.375 1 93.06 92 ASP B CA 1
ATOM 1616 C C . ASP B 1 92 ? 10.391 -3.559 -9.32 1 93.06 92 ASP B C 1
ATOM 1618 O O . ASP B 1 92 ? 10.859 -3.25 -10.422 1 93.06 92 ASP B O 1
ATOM 1622 N N . ILE B 1 93 ? 9.266 -3.158 -8.922 1 93.88 93 ILE B N 1
ATOM 1623 C CA . ILE B 1 93 ? 8.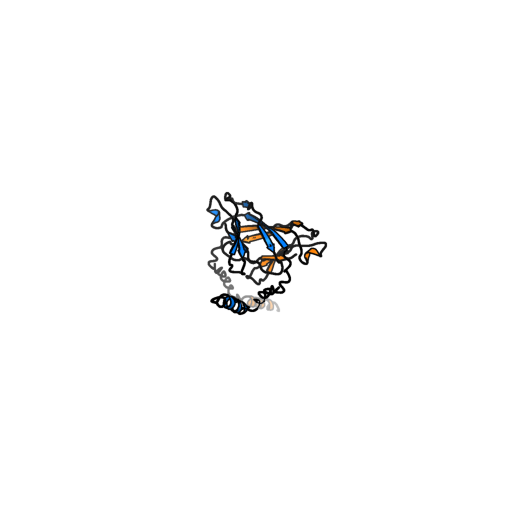469 -2.289 -9.789 1 93.88 93 ILE B CA 1
ATOM 1624 C C . ILE B 1 93 ? 9.125 -0.909 -9.867 1 93.88 93 ILE B C 1
ATOM 1626 O O . ILE B 1 93 ? 9.336 -0.257 -8.844 1 93.88 93 ILE B O 1
ATOM 1630 N N . PRO B 1 94 ? 9.445 -0.468 -11.039 1 87.5 94 PRO B N 1
ATOM 1631 C CA . PRO B 1 94 ? 10.312 0.703 -11.203 1 87.5 94 PRO B CA 1
ATOM 1632 C C . PRO B 1 94 ? 9.625 2.004 -10.797 1 87.5 94 PRO B C 1
ATOM 1634 O O . PRO B 1 94 ? 10.305 2.988 -10.484 1 87.5 94 PRO B O 1
ATOM 1637 N N . ASP B 1 95 ? 8.398 2.125 -10.688 1 89.31 95 ASP B N 1
ATOM 1638 C CA . ASP B 1 95 ? 7.727 3.391 -10.406 1 89.31 95 ASP B CA 1
ATOM 1639 C C . ASP B 1 95 ? 7.41 3.531 -8.922 1 89.31 95 ASP B C 1
ATOM 1641 O O . ASP B 1 95 ? 7.281 2.531 -8.211 1 89.31 95 ASP B O 1
ATOM 1645 N N . VAL B 1 96 ? 7.48 4.785 -8.461 1 92.12 96 VAL B N 1
ATOM 1646 C CA . VAL B 1 96 ? 6.926 5.156 -7.16 1 92.12 96 VAL B CA 1
ATOM 1647 C C . VAL B 1 96 ? 5.504 5.684 -7.336 1 92.12 96 VAL B C 1
ATOM 1649 O O . VAL B 1 96 ? 5.242 6.5 -8.219 1 92.12 96 VAL B O 1
ATOM 1652 N N . PHE B 1 97 ? 4.621 5.203 -6.574 1 96.31 97 PHE B N 1
ATOM 1653 C CA . PHE B 1 97 ? 3.234 5.652 -6.637 1 96.31 97 PHE B CA 1
ATOM 1654 C C . PHE B 1 97 ? 2.934 6.641 -5.516 1 96.31 97 PHE B C 1
ATOM 1656 O O . PHE B 1 97 ? 3 6.285 -4.336 1 96.31 97 PHE B O 1
ATOM 1663 N N . SER B 1 98 ? 2.604 7.816 -5.93 1 96.62 98 SER B N 1
ATOM 1664 C CA . SER B 1 98 ? 2.354 8.867 -4.953 1 96.62 98 SER B CA 1
ATOM 1665 C C . SER B 1 98 ? 0.865 9.18 -4.836 1 96.62 98 SER B C 1
ATOM 1667 O O . SER B 1 98 ? 0.194 9.414 -5.844 1 96.62 98 SER B O 1
ATOM 1669 N N . ILE B 1 99 ? 0.386 9.203 -3.625 1 95.69 99 ILE B N 1
ATOM 1670 C CA . ILE B 1 99 ? -1.024 9.516 -3.418 1 95.69 99 ILE B CA 1
ATOM 1671 C C . ILE B 1 99 ? -1.171 10.5 -2.258 1 95.69 99 ILE B C 1
ATOM 1673 O O . ILE B 1 99 ? -0.294 10.586 -1.396 1 95.69 99 ILE B O 1
ATOM 1677 N N . GLU B 1 100 ? -2.227 11.281 -2.297 1 93.5 100 GLU B N 1
ATOM 1678 C CA . GLU B 1 100 ? -2.66 11.992 -1.098 1 93.5 100 GLU B CA 1
ATOM 1679 C C . GLU B 1 100 ? -3.34 11.047 -0.112 1 93.5 100 GLU B C 1
ATOM 1681 O O . GLU B 1 100 ? -4.258 10.312 -0.482 1 93.5 100 GLU B O 1
ATOM 1686 N N . TYR B 1 101 ? -2.877 11.062 1.081 1 92.19 101 TYR B N 1
ATOM 1687 C CA . TYR B 1 101 ? -3.293 10.039 2.033 1 92.19 101 TYR B CA 1
ATOM 1688 C C . TYR B 1 101 ? -3.797 10.664 3.326 1 92.19 101 TYR B C 1
ATOM 1690 O O . TYR B 1 101 ? -3.189 11.609 3.846 1 92.19 101 TYR B O 1
ATOM 1698 N N . MET B 1 102 ? -4.875 10.117 3.779 1 91.31 102 MET B N 1
ATOM 1699 C CA . MET B 1 102 ? -5.457 10.438 5.078 1 91.31 102 MET B CA 1
ATOM 1700 C C . MET B 1 102 ? -5.438 9.219 6 1 91.31 102 MET B C 1
ATOM 1702 O O . MET B 1 102 ? -6.152 8.242 5.762 1 91.31 102 MET B O 1
ATOM 1706 N N . PHE B 1 103 ? -4.781 9.258 7.168 1 89.75 103 PHE B N 1
ATOM 1707 C CA . PHE B 1 103 ? -4.57 8.102 8.031 1 89.75 103 PHE B CA 1
ATOM 1708 C C . PHE B 1 103 ? -5.871 7.691 8.711 1 89.75 103 PHE B C 1
ATOM 1710 O O . PHE B 1 103 ? -6.012 6.551 9.156 1 89.75 103 PHE B O 1
ATOM 1717 N N . GLU B 1 104 ? -6.777 8.531 8.719 1 84.94 104 GLU B N 1
ATOM 1718 C CA . GLU B 1 104 ? -8 8.281 9.477 1 84.94 104 GLU B CA 1
ATOM 1719 C C . GLU B 1 104 ? -9.102 7.715 8.586 1 84.94 104 GLU B C 1
ATOM 1721 O O . GLU B 1 104 ? -10.18 7.375 9.062 1 84.94 104 GLU B O 1
ATOM 1726 N N . ARG B 1 105 ? -8.734 7.562 7.312 1 88.19 105 ARG B N 1
ATOM 1727 C CA . ARG B 1 105 ? -9.766 7.117 6.379 1 88.19 105 ARG B CA 1
ATOM 1728 C C . ARG B 1 105 ? -9.273 5.93 5.555 1 88.19 105 ARG B C 1
ATOM 1730 O O . ARG B 1 105 ? -8.125 5.898 5.117 1 88.19 105 ARG B O 1
ATOM 1737 N N . PRO B 1 106 ? -10.195 4.934 5.418 1 91.06 106 PRO B N 1
ATOM 1738 C CA . PRO B 1 106 ? -9.852 3.9 4.438 1 91.06 106 PRO B CA 1
ATOM 1739 C C . PRO B 1 106 ? -9.75 4.449 3.016 1 91.06 106 PRO B C 1
ATOM 1741 O O . PRO B 1 106 ? -10.602 5.23 2.59 1 91.06 106 PRO B O 1
ATOM 1744 N N . GLN B 1 107 ? -8.734 4.156 2.387 1 93.06 107 GLN B N 1
ATOM 1745 C CA . GLN B 1 107 ? -8.492 4.617 1.022 1 93.06 107 GLN B CA 1
ATOM 1746 C C . GLN B 1 107 ? -8.164 3.449 0.098 1 93.06 107 GLN B C 1
ATOM 1748 O O . GLN B 1 107 ? -7.008 3.016 0.025 1 93.06 107 GLN B O 1
ATOM 1753 N N . PRO B 1 108 ? -9.18 2.945 -0.634 1 94.38 108 PRO B N 1
ATOM 1754 C CA . PRO B 1 108 ? -8.953 1.795 -1.515 1 94.38 108 PRO B CA 1
ATOM 1755 C C . PRO B 1 108 ? -7.977 2.096 -2.645 1 94.38 108 PRO B C 1
ATOM 1757 O O . PRO B 1 108 ? -8.086 3.133 -3.305 1 94.38 108 PRO B O 1
ATOM 1760 N N . ILE B 1 109 ? -7.023 1.199 -2.752 1 95.81 109 ILE B N 1
ATOM 1761 C CA . ILE B 1 109 ? -6.078 1.207 -3.863 1 95.81 109 ILE B CA 1
ATOM 1762 C C . ILE B 1 109 ? -6.133 -0.134 -4.594 1 95.81 109 ILE B C 1
ATOM 1764 O O . ILE B 1 109 ? -6.477 -1.158 -4 1 95.81 109 ILE B O 1
ATOM 1768 N N . ARG B 1 110 ? -5.809 -0.059 -5.898 1 95.25 110 ARG B N 1
ATOM 1769 C CA . ARG B 1 110 ? -5.801 -1.266 -6.719 1 95.25 110 ARG B CA 1
ATOM 1770 C C . ARG B 1 110 ? -4.543 -1.338 -7.578 1 95.25 110 ARG B C 1
ATOM 1772 O O . ARG B 1 110 ? -4.129 -0.337 -8.172 1 95.25 110 ARG B O 1
ATOM 1779 N N . VAL B 1 111 ? -3.939 -2.543 -7.445 1 95.38 111 VAL B N 1
ATOM 1780 C CA . VAL B 1 111 ? -2.752 -2.807 -8.25 1 95.38 111 VAL B CA 1
ATOM 1781 C C . VAL B 1 111 ? -3.037 -3.938 -9.234 1 95.38 111 VAL B C 1
ATOM 1783 O O . VAL B 1 111 ? -3.582 -4.977 -8.852 1 95.38 111 VAL B O 1
ATOM 1786 N N . GLU B 1 112 ? -2.715 -3.729 -10.453 1 93 112 GLU B N 1
ATOM 1787 C CA . GLU B 1 112 ? -2.824 -4.754 -11.484 1 93 112 GLU B CA 1
ATOM 1788 C C . GLU B 1 112 ? -1.47 -5.039 -12.133 1 93 112 GLU B C 1
ATOM 1790 O O . GLU B 1 112 ? -0.655 -4.129 -12.305 1 93 112 GLU B O 1
ATOM 1795 N N . LEU B 1 113 ? -1.356 -6.355 -12.453 1 91.88 113 LEU B N 1
ATOM 1796 C CA . LEU B 1 113 ? -0.143 -6.77 -13.148 1 91.88 113 LEU B CA 1
ATOM 1797 C C . LEU B 1 113 ? -0.476 -7.363 -14.516 1 91.88 113 LEU B C 1
ATOM 1799 O O . LEU B 1 113 ? -1.367 -8.211 -14.625 1 91.88 113 LEU B O 1
#

pLDDT: mean 74.03, std 26.38, range [26.33, 97.81]

Foldseek 3Di:
DPPPPPPPPPPPVPPDPPPDPPDPPPPPPCVVCVVVQDWDKDKDWDKDAQDDPPCQVDQKDKKWKWWAPPPDPHPIDTQDIDDIDGDDRMGGHPDIGIDTDHPVDDIDMDMDD/DPPPPPPDPPPPVPDDPPPDPPDPPPPPPVVVCVVVQDWDKDKDWDKDAQDDPPVQVDQKDKKWKWWAPPPDPHPIDTQDIDDIDGDDRIGGHPDIGMDTDHPVDDIDMDMDD

Nearest PDB structures (foldseek):
  6kxu-assembly8_H 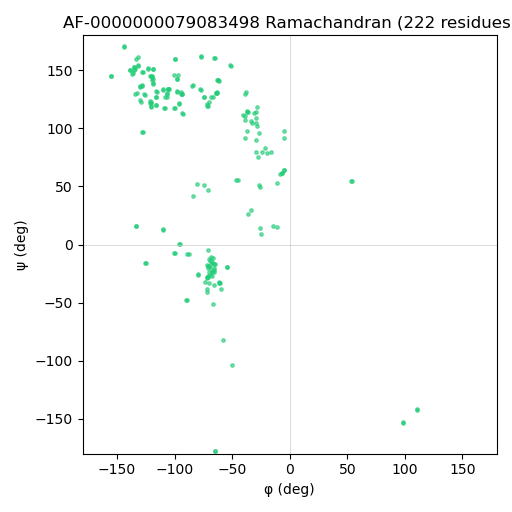 TM=6.715E-01  e=1.156E-02  Arabidopsis thaliana
  6kxu-assembly7_G  TM=7.168E-01  e=4.741E-02  Arabidopsis thaliana
  6kxu-assembly1_A  TM=6.857E-01  e=3.331E-02  Arabidopsis thaliana
  6kxk-assembly8_H  TM=6.620E-01  e=3.331E-02  Arabidopsis thaliana
  6kxu-assembly5_E  TM=6.609E-01  e=5.655E-02  Arabidopsis thaliana

Organism: Trichostrongylus colubriformis (NCBI:txid6319)

Secondary structure (DSSP, 8-state):
---GGGGGGGGGGGS------------------------EEEEEEEEEES--SGGGG-SEE--EEEEESSSTT--EEEEEEPPPEE--SEEEEEEEEEEEE-TTS---EEEE-/---GGGSGGGGGGGS------------------------EEEEEEEEEES--SGGGG-SEE--EEEEESSSTT--EEEEEEPPPEE--SEEEEEEEEEEEE-TTS---EEEE-

Sequence (226 aa):
MNVVRIRHIMEMRRASKAPPLLPPKLKNCDSSDRRSAIKDILDIHLSLRNIRSDAALSKSLMCLFYESEGGRNGPWKLISGTDTFPNCSAIDIPDVFSIEYMFERPQPIRVELMNVVRIRHIMEMRRASKAPPLLPPKLKNCDSSDRRSAIKDILDIHLSLRNIRSDAALSKSLMCLFYESEGGRNGPWKLISGTDTFPNCSAIDIPDVFSIEYMFERPQPIRVEL

Solvent-accessible surface area (backbone atoms only — not comparable to full-atom values): 13846 Å² total; per-residue (Å²): 127,93,74,67,82,73,64,71,73,65,65,71,75,64,61,82,67,69,72,77,74,68,70,77,71,73,70,65,66,76,65,61,80,55,63,70,65,54,51,23,37,38,36,38,36,45,29,39,33,58,54,58,41,83,62,56,77,35,71,55,39,42,44,40,35,30,37,39,77,59,47,90,83,20,65,73,42,81,74,48,67,50,69,75,41,75,53,55,62,63,37,71,52,89,56,72,47,73,42,82,39,43,82,88,48,95,72,48,67,45,65,46,105,128,92,72,69,81,73,64,70,78,68,65,70,76,67,62,84,69,68,71,77,73,67,71,76,68,72,71,66,70,77,67,61,82,54,63,71,65,55,52,23,38,38,36,39,35,45,30,40,33,59,53,58,42,81,62,54,78,36,69,56,38,38,43,40,35,30,38,39,78,57,47,92,85,21,65,73,42,81,74,48,67,50,70,76,40,74,55,56,60,63,38,72,51,88,57,72,46,73,41,82,39,44,83,90,49,93,74,48,68,47,65,46,104